Protein 2R5F (pdb70)

Foldseek 3Di:
DPPPVVLQVVLCCLVAQGEAAWAFPPNQDPVSFLLRLLLVVVVCCVVVFAQAAEEEEQLLDVSVVNLVNDAPDARYAEYAHAAADADNRQSSQVSSVSVCRRRVYYYLGQDPVDDVNCSLVSRVVCLQVHQEYEWEKAADCLVVVAFGIDTRPFTFHLQQHTSHGHYQVSQQPHNAYEYRYEHPSCLSRVNNCSNNNNHNYYYGYDVSSVSND

Organism: Pseudomonas syringae pv. tomato (strain ATCC BAA-871 / DC3000) (NCBI:txid223283)

B-factor: mean 42.94, std 6.93, range [26.57, 70.45]

Radius of gyration: 16.54 Å; Cα contacts (8 Å, |Δi|>4): 497; chains: 1; bounding box: 36×34×50 Å

Nearest PDB structures (foldseek):
  2r5f-assembly1_A  TM=1.003E+00  e=3.504E-46  Pseudomonas syringae pv. tomato str. DC3000
  4oqp-assembly1_A  TM=8.684E-01  e=2.308E-18  Bacillus subtilis subsp. subtilis str. 168
  3nze-assembly3_B  TM=8.810E-01  e=1.422E-16  Paenarthrobacter aurescens TC1
  4l4y-assembly1_A  TM=8.085E-01  e=1.524E-15  Escherichia coli K-12
  4go1-assembly1_A-2  TM=8.274E-01  e=1.443E-14  Escherichia coli K-12

CATH classification: 3.40.50.1360

Structure (mmCIF, N/CA/C/O backbone):
data_2R5F
#
_entry.id   2R5F
#
_cell.length_a   42.112
_cell.length_b   42.112
_cell.length_c   144.782
_cell.angle_alpha   90.000
_cell.angle_beta   90.000
_cell.angle_gamma   90.000
#
_symmetry.space_group_name_H-M   'P 43'
#
loop_
_entity.id
_entity.type
_entity.pdbx_description
1 polymer 'Transcriptional regulator, putative'
2 non-polymer 'SULFATE ION'
3 water water
#
loop_
_atom_site.group_PDB
_atom_site.id
_atom_site.type_symbol
_atom_site.label_atom_id
_atom_site.label_alt_id
_atom_site.label_comp_id
_atom_site.label_asym_id
_atom_site.label_entity_id
_atom_site.label_seq_id
_atom_site.pdbx_PDB_ins_code
_atom_site.Cartn_x
_atom_site.Cartn_y
_atom_site.Cartn_z
_atom_site.occupancy
_atom_site.B_iso_or_equiv
_atom_site.auth_seq_id
_atom_site.auth_comp_id
_atom_site.auth_asym_id
_atom_site.auth_atom_id
_atom_site.pdbx_PDB_model_num
ATOM 1 N N . GLN A 1 6 ? 4.533 28.209 62.034 1.00 44.66 59 GLN A N 1
ATOM 2 C CA . GLN A 1 6 ? 4.352 26.726 62.164 1.00 44.56 59 GLN A CA 1
ATOM 3 C C . GLN A 1 6 ? 3.474 26.183 61.037 1.00 43.80 59 GLN A C 1
ATOM 4 O O . GLN A 1 6 ? 2.677 26.932 60.449 1.00 43.41 59 GLN A O 1
ATOM 10 N N . GLY A 1 7 ? 3.622 24.887 60.751 1.00 42.55 60 GLY A N 1
ATOM 11 C CA . GLY A 1 7 ? 2.746 24.184 59.801 1.00 41.12 60 GLY A CA 1
ATOM 12 C C . GLY A 1 7 ? 2.978 24.464 58.331 1.00 39.90 60 GLY A C 1
ATOM 13 O O . GLY A 1 7 ? 2.122 24.163 57.498 1.00 39.62 60 GLY A O 1
ATOM 14 N N . LEU A 1 8 ? 4.152 24.997 57.994 1.00 39.07 61 LEU A N 1
ATOM 15 C CA . LEU A 1 8 ? 4.458 25.329 56.603 1.00 37.91 61 LEU A CA 1
ATOM 16 C C . LEU A 1 8 ? 4.916 24.118 55.748 1.00 36.54 61 LEU A C 1
ATOM 17 O O . LEU A 1 8 ? 5.135 24.276 54.542 1.00 36.75 61 LEU A O 1
ATOM 22 N N . HIS A 1 9 ? 5.061 22.927 56.352 1.00 34.41 62 HIS A N 1
ATOM 23 C CA . HIS A 1 9 ? 5.539 21.744 55.605 1.00 32.68 62 HIS A CA 1
ATOM 24 C C . HIS A 1 9 ? 4.737 20.466 55.826 1.00 31.68 62 HIS A C 1
ATOM 25 O O . HIS A 1 9 ? 5.286 19.425 56.174 1.00 30.30 62 HIS A O 1
ATOM 32 N N . LEU A 1 10 ? 3.433 20.549 55.553 1.00 31.98 63 LEU A N 1
ATOM 33 C CA . LEU A 1 10 ? 2.485 19.493 55.915 1.00 31.41 63 LEU A CA 1
ATOM 34 C C . LEU A 1 10 ? 2.632 18.261 55.050 1.00 31.93 63 LEU A C 1
ATOM 35 O O . LEU A 1 10 ? 2.426 17.138 55.518 1.00 30.30 63 LEU A O 1
ATOM 40 N N . GLU A 1 11 ? 2.982 18.478 53.781 1.00 32.35 64 GLU A N 1
ATOM 41 C CA . GLU A 1 11 ? 3.259 17.387 52.868 1.00 33.56 64 GLU A CA 1
ATOM 42 C C . GLU A 1 11 ? 4.560 16.626 53.228 1.00 32.80 64 GLU A C 1
ATOM 43 O O . GLU A 1 11 ? 4.619 15.397 53.170 1.00 32.55 64 GLU A O 1
ATOM 49 N N . LEU A 1 12 ? 5.595 17.351 53.599 1.00 32.73 65 LEU A N 1
ATOM 50 C CA . LEU A 1 12 ? 6.839 16.718 54.045 1.00 33.29 65 LEU A CA 1
ATOM 51 C C . LEU A 1 12 ? 6.591 15.869 55.316 1.00 33.45 65 LEU A C 1
ATOM 52 O O . LEU A 1 12 ? 7.023 14.718 55.401 1.00 34.39 65 LEU A O 1
ATOM 57 N N . GLU A 1 13 ? 5.877 16.439 56.285 1.00 33.02 66 GLU A N 1
ATOM 58 C CA . GLU A 1 13 ? 5.439 15.706 57.471 1.00 32.45 66 GLU A CA 1
ATOM 59 C C . GLU A 1 13 ? 4.760 14.380 57.115 1.00 32.38 66 GLU A C 1
ATOM 60 O O . GLU A 1 13 ? 5.157 13.307 57.617 1.00 31.49 66 GLU A O 1
ATOM 66 N N . THR A 1 14 ? 3.742 14.467 56.242 1.00 31.77 67 THR A N 1
ATOM 67 C CA . THR A 1 14 ? 3.015 13.302 55.746 1.00 32.34 67 THR A CA 1
ATOM 68 C C . THR A 1 14 ? 3.894 12.194 55.116 1.00 32.81 67 THR A C 1
ATOM 69 O O . THR A 1 14 ? 3.718 11.015 55.435 1.00 33.44 67 THR A O 1
ATOM 73 N N . ARG A 1 15 ? 4.814 12.562 54.223 1.00 32.87 68 ARG A N 1
ATOM 74 C CA . ARG A 1 15 ? 5.724 11.579 53.583 1.00 34.26 68 ARG A CA 1
ATOM 75 C C . ARG A 1 15 ? 6.623 10.857 54.596 1.00 32.67 68 ARG A C 1
ATOM 76 O O . ARG A 1 15 ? 6.805 9.647 54.514 1.00 31.83 68 ARG A O 1
ATOM 84 N N . LEU A 1 16 ? 7.162 11.613 55.554 1.00 32.36 69 LEU A N 1
ATOM 85 C CA . LEU A 1 16 ? 8.009 11.071 56.613 1.00 32.49 69 LEU A CA 1
ATOM 86 C C . LEU A 1 16 ? 7.227 10.092 57.503 1.00 32.46 69 LEU A C 1
ATOM 87 O O . LEU A 1 16 ? 7.720 9.000 57.808 1.00 33.26 69 LEU A O 1
ATOM 92 N N . GLN A 1 17 ? 6.001 10.474 57.883 1.00 32.32 70 GLN A N 1
ATOM 93 C CA . GLN A 1 17 ? 5.085 9.590 58.623 1.00 31.04 70 GLN A CA 1
ATOM 94 C C . GLN A 1 17 ? 4.822 8.285 57.884 1.00 32.37 70 GLN A C 1
ATOM 95 O O . GLN A 1 17 ? 4.848 7.228 58.493 1.00 31.81 70 GLN A O 1
ATOM 101 N N . LYS A 1 18 ? 4.577 8.353 56.579 1.00 34.17 71 LYS A N 1
ATOM 102 C CA . LYS A 1 18 ? 4.399 7.139 55.784 1.00 36.11 71 LYS A CA 1
ATOM 103 C C . LYS A 1 18 ? 5.701 6.344 55.610 1.00 36.92 71 LYS A C 1
ATOM 104 O O . LYS A 1 18 ? 5.698 5.126 55.764 1.00 36.89 71 LYS A O 1
ATOM 118 N N . TYR A 1 20 ? 8.490 6.200 57.441 1.00 36.21 73 TYR A N 1
ATOM 119 C CA . TYR A 1 20 ? 9.059 5.646 58.665 1.00 35.71 73 TYR A CA 1
ATOM 120 C C . TYR A 1 20 ? 8.032 4.979 59.584 1.00 35.26 73 TYR A C 1
ATOM 121 O O . TYR A 1 20 ? 8.393 4.468 60.654 1.00 34.78 73 TYR A O 1
ATOM 130 N N . GLY A 1 21 ? 6.766 4.973 59.163 1.00 34.95 74 GLY A N 1
ATOM 131 C CA . GLY A 1 21 ? 5.677 4.407 59.988 1.00 35.13 74 GLY A CA 1
ATOM 132 C C . GLY A 1 21 ? 5.633 5.041 61.364 1.00 35.47 74 GLY A C 1
ATOM 133 O O . GLY A 1 21 ? 5.435 4.376 62.361 1.00 36.06 74 GLY A O 1
ATOM 134 N N . ILE A 1 22 ? 5.878 6.346 61.423 1.00 35.69 75 ILE A N 1
ATOM 135 C CA . ILE A 1 22 ? 5.776 7.076 62.662 1.00 35.29 75 ILE A CA 1
ATOM 136 C C . ILE A 1 22 ? 4.454 7.835 62.653 1.00 35.88 75 ILE A C 1
ATOM 137 O O . ILE A 1 22 ? 4.065 8.420 61.623 1.00 36.09 75 ILE A O 1
ATOM 142 N N . ARG A 1 23 ? 3.812 7.876 63.818 1.00 35.76 76 ARG A N 1
ATOM 143 C CA . ARG A 1 23 ? 2.515 8.527 63.976 1.00 36.74 76 ARG A CA 1
ATOM 144 C C . ARG A 1 23 ? 2.495 9.999 63.580 1.00 36.21 76 ARG A C 1
ATOM 145 O O . ARG A 1 23 ? 1.625 10.408 62.806 1.00 36.59 76 ARG A O 1
ATOM 153 N N . GLN A 1 24 ? 3.428 10.788 64.119 1.00 35.01 77 GLN A N 1
ATOM 154 C CA . GLN A 1 24 ? 3.409 12.228 63.906 1.00 34.52 77 GLN A CA 1
ATOM 155 C C . GLN A 1 24 ? 4.787 12.784 63.676 1.00 33.50 77 GLN A C 1
ATOM 156 O O . GLN A 1 24 ? 5.721 12.440 64.370 1.00 33.70 77 GLN A O 1
ATOM 162 N N . VAL A 1 25 ? 4.907 13.660 62.688 1.00 33.10 78 VAL A N 1
ATOM 163 C CA . VAL A 1 25 ? 6.125 14.435 62.503 1.00 32.49 78 VAL A CA 1
ATOM 164 C C . VAL A 1 25 ? 5.655 15.891 62.444 1.00 32.69 78 VAL A C 1
ATOM 165 O O . VAL A 1 25 ? 4.653 16.205 61.813 1.00 32.17 78 VAL A O 1
ATOM 169 N N . ILE A 1 26 ? 6.355 16.760 63.162 1.00 33.07 79 ILE A N 1
ATOM 170 C CA . ILE A 1 26 ? 6.098 18.196 63.166 1.00 32.39 79 ILE A CA 1
ATOM 171 C C . ILE A 1 26 ? 7.354 18.810 62.608 1.00 32.30 79 ILE A C 1
ATOM 172 O O . ILE A 1 26 ? 8.424 18.545 63.127 1.00 32.15 79 ILE A O 1
ATOM 177 N N . VAL A 1 27 ? 7.227 19.612 61.548 1.00 32.26 80 VAL A N 1
ATOM 178 C CA . VAL A 1 27 ? 8.396 20.248 60.928 1.00 32.27 80 VAL A CA 1
ATOM 179 C C . VAL A 1 27 ? 8.389 21.750 61.186 1.00 32.87 80 VAL A C 1
ATOM 180 O O . VAL A 1 27 ? 7.383 22.439 60.921 1.00 33.77 80 VAL A O 1
ATOM 184 N N . VAL A 1 28 ? 9.518 22.239 61.708 1.00 32.81 81 VAL A N 1
ATOM 185 C CA . VAL A 1 28 ? 9.712 23.636 62.062 1.00 32.35 81 VAL A CA 1
ATOM 186 C C . VAL A 1 28 ? 10.752 24.267 61.144 1.00 33.61 81 VAL A C 1
ATOM 187 O O . VAL A 1 28 ? 11.627 23.571 60.626 1.00 33.32 81 VAL A O 1
ATOM 191 N N . GLU A 1 29 ? 10.627 25.573 60.905 1.00 33.66 82 GLU A N 1
ATOM 192 C CA . GLU A 1 29 ? 11.663 26.333 60.228 1.00 34.97 82 GLU A CA 1
ATOM 193 C C . GLU A 1 29 ? 12.514 27.091 61.249 1.00 35.66 82 GLU A C 1
ATOM 194 O O . GLU A 1 29 ? 11.994 27.868 62.050 1.00 35.87 82 GLU A O 1
ATOM 200 N N . ALA A 1 30 ? 13.819 26.856 61.224 1.00 36.63 83 ALA A N 1
ATOM 201 C CA . ALA A 1 30 ? 14.759 27.642 62.014 1.00 37.82 83 ALA A CA 1
ATOM 202 C C . ALA A 1 30 ? 14.865 29.046 61.432 1.00 38.71 83 ALA A C 1
ATOM 203 O O . ALA A 1 30 ? 14.823 29.217 60.215 1.00 39.19 83 ALA A O 1
ATOM 205 N N . THR A 1 31 ? 15.011 30.054 62.292 1.00 39.90 84 THR A N 1
ATOM 206 C CA . THR A 1 31 ? 15.342 31.392 61.812 1.00 40.72 84 THR A CA 1
ATOM 207 C C . THR A 1 31 ? 16.604 31.318 60.941 1.00 41.38 84 THR A C 1
ATOM 208 O O . THR A 1 31 ? 16.640 31.886 59.837 1.00 41.70 84 THR A O 1
ATOM 212 N N . GLU A 1 32 ? 17.628 30.621 61.433 1.00 41.68 85 GLU A N 1
ATOM 213 C CA . GLU A 1 32 ? 18.854 30.418 60.657 1.00 42.41 85 GLU A CA 1
ATOM 214 C C . GLU A 1 32 ? 18.966 28.928 60.324 1.00 42.10 85 GLU A C 1
ATOM 215 O O . GLU A 1 32 ? 19.525 28.150 61.103 1.00 41.63 85 GLU A O 1
ATOM 221 N N . PRO A 1 33 ? 18.429 28.533 59.152 1.00 42.17 86 PRO A N 1
ATOM 222 C CA . PRO A 1 33 ? 18.158 27.150 58.757 1.00 42.33 86 PRO A CA 1
ATOM 223 C C . PRO A 1 33 ? 19.349 26.201 58.773 1.00 42.80 86 PRO A C 1
ATOM 224 O O . PRO A 1 33 ? 19.163 24.977 58.829 1.00 42.75 86 PRO A O 1
ATOM 228 N N . ASP A 1 34 ? 20.556 26.745 58.721 1.00 43.31 87 ASP A N 1
ATOM 229 C CA . ASP A 1 34 ? 21.736 25.895 58.712 1.00 44.26 87 ASP A CA 1
ATOM 230 C C . ASP A 1 34 ? 22.553 25.997 60.020 1.00 44.21 87 ASP A C 1
ATOM 231 O O . ASP A 1 34 ? 23.702 25.553 60.078 1.00 44.42 87 ASP A O 1
ATOM 236 N N . ASP A 1 35 ? 21.933 26.548 61.066 1.00 43.42 88 ASP A N 1
ATOM 237 C CA . ASP A 1 35 ? 22.609 26.770 62.336 1.00 43.11 88 ASP A CA 1
ATOM 238 C C . ASP A 1 35 ? 22.045 25.879 63.4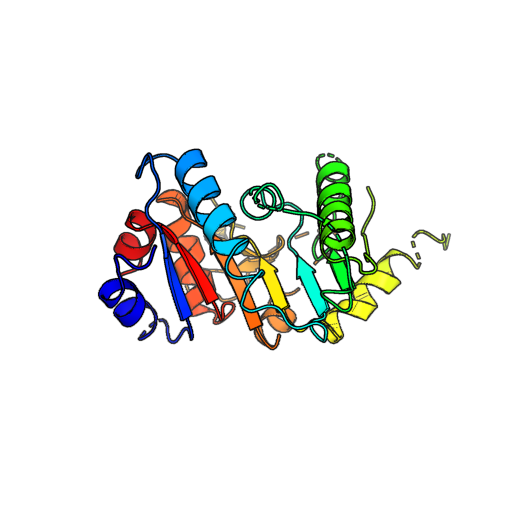30 1.00 42.68 88 ASP A C 1
ATOM 239 O O . ASP A 1 35 ? 20.830 25.839 63.645 1.00 42.25 88 ASP A O 1
ATOM 244 N N . GLU A 1 36 ? 22.942 25.173 64.123 1.00 42.62 89 GLU A N 1
ATOM 245 C CA . GLU A 1 36 ? 22.571 24.178 65.149 1.00 42.69 89 GLU A CA 1
ATOM 246 C 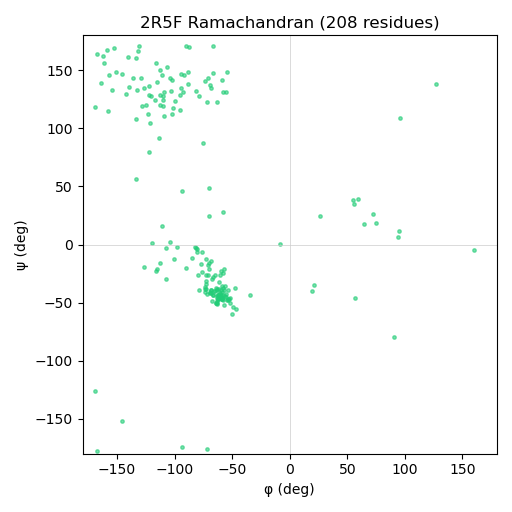C . GLU A 1 36 ? 21.734 24.803 66.262 1.00 41.64 89 GLU A C 1
ATOM 247 O O . GLU A 1 36 ? 20.746 24.216 66.693 1.00 41.86 89 GLU A O 1
ATOM 253 N N . GLU A 1 37 ? 22.132 25.992 66.716 1.00 40.53 90 GLU A N 1
ATOM 254 C CA . GLU A 1 37 ? 21.475 26.670 67.849 1.00 39.58 90 GLU A CA 1
ATOM 255 C C . GLU A 1 37 ? 20.113 27.238 67.456 1.00 37.88 90 GLU A C 1
ATOM 256 O O . GLU A 1 37 ? 19.155 27.161 68.221 1.00 36.05 90 GLU A O 1
ATOM 262 N N . SER A 1 38 ? 20.042 27.822 66.260 1.00 36.74 91 SER A N 1
ATOM 263 C CA . SER A 1 38 ? 18.771 28.278 65.723 1.00 36.09 91 SER A CA 1
ATOM 264 C C . SER A 1 38 ? 17.793 27.110 65.567 1.00 35.86 91 SER A C 1
ATOM 265 O O . SER A 1 38 ? 16.610 27.247 65.862 1.00 35.29 91 SER A O 1
ATOM 268 N N . ILE A 1 39 ? 18.306 25.975 65.089 1.00 35.96 92 ILE A N 1
ATOM 269 C CA . ILE A 1 39 ? 17.535 24.740 64.977 1.00 36.09 92 ILE A CA 1
ATOM 270 C C . ILE A 1 39 ? 17.055 24.223 66.336 1.00 36.32 92 ILE A C 1
ATOM 271 O O . ILE A 1 39 ? 15.907 23.816 66.462 1.00 36.33 92 ILE A O 1
ATOM 276 N N . LYS A 1 40 ? 17.919 24.244 67.352 1.00 37.30 93 LYS A N 1
ATOM 277 C CA . LYS A 1 40 ? 17.529 23.739 68.676 1.00 37.75 93 LYS A CA 1
ATOM 278 C C . LYS A 1 40 ? 16.409 24.580 69.266 1.00 37.30 93 LYS A C 1
ATOM 279 O O . LYS A 1 40 ? 15.502 24.030 69.888 1.00 36.25 93 LYS A O 1
ATOM 285 N N . GLN A 1 41 ? 16.468 25.896 69.029 1.00 36.50 94 GLN A N 1
ATOM 286 C CA . GLN A 1 41 ? 15.503 26.847 69.599 1.00 36.77 94 GLN A CA 1
ATOM 287 C C . GLN A 1 41 ? 14.125 26.752 68.947 1.00 36.09 94 GLN A C 1
ATOM 288 O O . GLN A 1 41 ? 13.112 26.909 69.628 1.00 35.29 94 GLN A O 1
ATOM 294 N N . ALA A 1 42 ? 14.105 26.546 67.625 1.00 35.07 95 ALA A N 1
ATOM 295 C CA . ALA A 1 42 ? 12.866 26.278 66.885 1.00 34.66 95 ALA A CA 1
ATOM 296 C C . ALA A 1 42 ? 12.214 24.973 67.351 1.00 34.25 95 ALA A C 1
ATOM 297 O O . ALA A 1 42 ? 11.005 24.916 67.545 1.00 34.56 95 ALA A O 1
ATOM 299 N N . ILE A 1 43 ? 13.013 23.917 67.493 1.00 34.68 96 ILE A N 1
ATOM 300 C CA . ILE A 1 43 ? 12.496 22.616 67.983 1.00 34.36 96 ILE A CA 1
ATOM 301 C C . ILE A 1 43 ? 11.997 22.735 69.418 1.00 35.44 96 ILE A C 1
ATOM 302 O O . ILE A 1 43 ? 10.869 22.308 69.734 1.00 35.78 96 ILE A O 1
ATOM 307 N N . GLY A 1 44 ? 12.826 23.306 70.290 1.00 35.74 97 GLY A N 1
ATOM 308 C CA . GLY A 1 44 ? 12.410 23.532 71.688 1.00 37.33 97 GLY A CA 1
ATOM 309 C C . GLY A 1 44 ? 11.116 24.323 71.784 1.00 37.70 97 GLY A C 1
ATOM 310 O O . GLY A 1 44 ? 10.197 23.948 72.501 1.00 39.58 97 GLY A O 1
ATOM 311 N N . SER A 1 45 ? 11.023 25.414 71.051 1.00 37.85 98 SER A N 1
ATOM 312 C CA . SER A 1 45 ? 9.795 26.226 71.040 1.00 37.12 98 SER A CA 1
ATOM 313 C C . SER A 1 45 ? 8.545 25.467 70.594 1.00 36.64 98 SER A C 1
ATOM 314 O O . SER A 1 45 ? 7.494 25.577 71.220 1.00 35.55 98 SER A O 1
ATOM 317 N N . ALA A 1 46 ? 8.662 24.699 69.507 1.00 36.45 99 ALA A N 1
ATOM 318 C CA . ALA A 1 46 ? 7.556 23.877 69.026 1.00 36.27 99 ALA A CA 1
ATOM 319 C C . ALA A 1 46 ? 7.197 22.815 70.080 1.00 36.73 99 ALA A C 1
ATOM 320 O O . ALA A 1 46 ? 6.016 22.533 70.308 1.00 35.77 99 ALA A O 1
ATOM 322 N N . ALA A 1 47 ? 8.222 22.256 70.728 1.00 37.13 100 ALA A N 1
ATOM 323 C CA . ALA A 1 47 ? 8.067 21.263 71.815 1.00 38.45 100 ALA A CA 1
ATOM 324 C C . ALA A 1 47 ? 7.291 21.814 73.009 1.00 39.36 100 ALA A C 1
ATOM 325 O O . ALA A 1 47 ? 6.380 21.150 73.537 1.00 38.78 100 ALA A O 1
ATOM 327 N N . ALA A 1 48 ? 7.642 23.039 73.421 1.00 40.34 101 ALA A N 1
ATOM 328 C CA . ALA A 1 48 ? 6.932 23.713 74.495 1.00 41.00 101 ALA A CA 1
ATOM 329 C C . ALA A 1 48 ? 5.444 23.802 74.191 1.00 41.96 101 ALA A C 1
ATOM 330 O O . ALA A 1 48 ? 4.606 23.494 75.053 1.00 41.91 101 ALA A O 1
ATOM 332 N N A HIS A 1 49 ? 5.127 24.230 72.967 0.50 42.46 102 HIS A N 1
ATOM 333 N N B HIS A 1 49 ? 5.109 24.214 72.971 0.50 42.23 102 HIS A N 1
ATOM 334 C CA A HIS A 1 49 ? 3.745 24.423 72.513 0.50 43.32 102 HIS A CA 1
ATOM 335 C CA B HIS A 1 49 ? 3.710 24.401 72.594 0.50 42.86 102 HIS A CA 1
ATOM 336 C C A HIS A 1 49 ? 2.999 23.090 72.468 0.50 43.47 102 HIS A C 1
ATOM 337 C C B HIS A 1 49 ? 2.976 23.070 72.474 0.50 43.22 102 HIS A C 1
ATOM 338 O O A HIS A 1 49 ? 1.861 23.004 72.914 0.50 43.68 102 HIS A O 1
ATOM 339 O O B HIS A 1 49 ? 1.821 22.968 72.870 0.50 43.47 102 HIS A O 1
ATOM 352 N N . TYR A 1 50 ? 3.648 22.066 71.910 1.00 43.92 103 TYR A N 1
ATOM 353 C CA . TYR A 1 50 ? 3.132 20.685 71.869 1.00 44.76 103 TYR A CA 1
ATOM 354 C C . TYR A 1 50 ? 2.673 20.196 73.250 1.00 46.14 103 TYR A C 1
ATOM 355 O O . TYR A 1 50 ? 1.586 19.620 73.406 1.00 45.94 103 TYR A O 1
ATOM 364 N N . LEU A 1 51 ? 3.522 20.433 74.241 1.00 47.53 104 LEU A N 1
ATOM 365 C CA . LEU A 1 51 ? 3.303 19.997 75.602 1.00 49.05 104 LEU A CA 1
ATOM 366 C C . LEU A 1 51 ? 2.203 20.843 76.233 1.00 50.44 104 LEU A C 1
ATOM 367 O O . LEU A 1 51 ? 1.467 20.357 77.082 1.00 51.54 104 LEU A O 1
ATOM 372 N N . GLU A 1 52 ? 2.091 22.105 75.813 1.00 51.61 105 GLU A N 1
ATOM 373 C CA . GLU A 1 52 ? 0.972 22.977 76.203 1.00 52.51 105 GLU A CA 1
ATOM 374 C C . GLU A 1 52 ? -0.381 22.544 75.654 1.00 51.92 105 GLU A C 1
ATOM 375 O O . GLU A 1 52 ? -1.400 22.851 76.237 1.00 52.30 105 GLU A O 1
ATOM 381 N N . THR A 1 53 ? -0.408 21.870 74.514 1.00 51.56 106 THR A N 1
ATOM 382 C CA . THR A 1 53 ? -1.681 21.514 73.918 1.00 50.95 106 THR A CA 1
ATOM 383 C C . THR A 1 53 ? -1.970 20.010 73.900 1.00 50.47 106 THR A C 1
ATOM 384 O O . THR A 1 53 ? -3.109 19.595 73.707 1.00 49.87 106 THR A O 1
ATOM 388 N N . SER A 1 54 ? -0.933 19.201 74.113 1.00 50.13 107 SER A N 1
ATOM 389 C CA . SER A 1 54 ? -1.032 17.745 73.974 1.00 49.19 107 SER A CA 1
ATOM 390 C C . SER A 1 54 ? -0.715 17.013 75.254 1.00 48.35 107 SER A C 1
ATOM 391 O O . SER A 1 54 ? -0.735 15.795 75.273 1.00 48.43 107 SER A O 1
ATOM 394 N N . LEU A 1 55 ? -0.420 17.744 76.323 1.00 47.72 108 LEU A N 1
ATOM 395 C CA . LEU A 1 55 ? -0.188 17.108 77.622 1.00 47.17 108 LEU A CA 1
ATOM 396 C C . LEU A 1 55 ? -1.459 16.934 78.433 1.00 47.45 108 LEU A C 1
ATOM 397 O O . LEU A 1 55 ? -2.326 17.826 78.492 1.00 47.65 108 LEU A O 1
ATOM 402 N N . SER A 1 56 ? -1.553 15.764 79.058 1.00 47.42 109 SER A N 1
ATOM 403 C CA . SER A 1 56 ? -2.658 15.402 79.937 1.00 46.69 109 SER A CA 1
ATOM 404 C C . SER A 1 56 ? -2.172 15.429 81.399 1.00 46.84 109 SER A C 1
ATOM 405 O O . SER A 1 56 ? -0.990 15.196 81.664 1.00 46.69 109 SER A O 1
ATOM 408 N N . ALA A 1 57 ? -3.087 15.688 82.333 1.00 46.59 110 ALA A N 1
ATOM 409 C CA . ALA A 1 57 ? -2.754 15.736 83.758 1.00 46.40 110 ALA A CA 1
ATOM 410 C C . ALA A 1 57 ? -2.448 14.342 84.302 1.00 46.40 110 ALA A C 1
ATOM 411 O O . ALA A 1 57 ? -1.822 14.204 85.359 1.00 46.43 110 ALA A O 1
ATOM 413 N N . GLN A 1 58 ? -2.878 13.323 83.558 1.00 45.78 111 GLN A N 1
ATOM 414 C CA . GLN A 1 58 ? -2.651 11.920 83.894 1.00 45.20 111 GLN A CA 1
ATOM 415 C C . GLN A 1 58 ? -1.292 11.392 83.413 1.00 44.64 111 GLN A C 1
ATOM 416 O O . GLN A 1 58 ? -0.863 10.312 83.832 1.00 44.67 111 GLN A O 1
ATOM 422 N N . ASP A 1 59 ? -0.613 12.160 82.566 1.00 43.47 112 ASP A N 1
ATOM 423 C CA . ASP A 1 59 ? 0.678 11.741 81.981 1.00 42.63 112 ASP A CA 1
ATOM 424 C C . ASP A 1 59 ? 1.795 11.697 83.029 1.00 42.24 112 ASP A C 1
ATOM 425 O O . ASP A 1 59 ? 1.901 12.584 83.876 1.00 42.49 112 ASP A O 1
ATOM 430 N N . HIS A 1 60 ? 2.604 10.643 82.967 1.00 41.56 113 HIS A N 1
ATOM 431 C CA . HIS A 1 60 ? 3.792 10.491 83.784 1.00 41.03 113 HIS A CA 1
ATOM 432 C C . HIS A 1 60 ? 4.951 10.665 82.822 1.00 40.81 113 HIS A C 1
ATOM 433 O O . HIS A 1 60 ? 5.180 9.796 81.978 1.00 40.69 113 HIS A O 1
ATOM 440 N N . ILE A 1 61 ? 5.670 11.775 82.957 1.00 39.38 114 ILE A N 1
ATOM 441 C CA . ILE A 1 61 ? 6.663 12.196 81.998 1.00 39.28 114 ILE A CA 1
ATOM 442 C C . ILE A 1 61 ? 8.069 11.727 82.365 1.00 39.29 114 ILE A C 1
ATOM 443 O O . ILE A 1 61 ? 8.457 11.816 83.517 1.00 39.07 114 ILE A O 1
ATOM 448 N N . GLY A 1 62 ? 8.817 11.202 81.392 1.00 39.23 115 GLY A N 1
ATOM 449 C CA . GLY A 1 62 ? 10.243 10.915 81.602 1.00 38.78 115 GLY A CA 1
ATOM 450 C C . GLY A 1 62 ? 10.969 11.834 80.653 1.00 39.13 115 GLY A C 1
ATOM 451 O O . GLY A 1 62 ? 10.492 12.047 79.555 1.00 39.09 115 GLY A O 1
ATOM 452 N N . ILE A 1 63 ? 12.091 12.422 81.068 1.00 39.78 116 ILE A N 1
ATOM 453 C CA . ILE A 1 63 ? 12.877 13.238 80.139 1.00 40.58 116 ILE A CA 1
ATOM 454 C C . ILE A 1 63 ? 14.360 12.839 80.142 1.00 41.86 116 ILE A C 1
ATOM 455 O O . ILE A 1 63 ? 14.941 12.502 81.185 1.00 40.09 116 ILE A O 1
ATOM 460 N N . SER A 1 64 ? 14.952 12.904 78.957 1.00 42.68 117 SER A N 1
ATOM 461 C CA . SER A 1 64 ? 16.401 12.762 78.775 1.00 44.27 117 SER A CA 1
ATOM 462 C C . SER A 1 64 ? 17.102 14.049 79.233 1.00 44.37 117 SER A C 1
ATOM 463 O O . SER A 1 64 ? 17.340 14.964 78.429 1.00 44.46 117 SER A O 1
ATOM 466 N N . SER A 1 65 ? 17.435 14.149 80.515 1.00 43.80 118 SER A N 1
ATOM 467 C CA . SER A 1 65 ? 17.772 15.470 81.042 1.00 44.81 118 SER A CA 1
ATOM 468 C C . SER A 1 65 ? 19.110 16.060 80.548 1.00 44.60 118 SER A C 1
ATOM 469 O O . SER A 1 65 ? 19.323 17.258 80.666 1.00 44.94 118 SER A O 1
ATOM 472 N N . TRP A 1 66 ? 19.980 15.235 79.969 1.00 44.50 119 TRP A N 1
ATOM 473 C CA . TRP A 1 66 ? 21.247 15.743 79.400 1.00 44.27 119 TRP A CA 1
ATOM 474 C C . TRP A 1 66 ? 21.112 16.472 78.045 1.00 43.43 119 TRP A C 1
ATOM 475 O O . TRP A 1 66 ? 22.082 17.038 77.534 1.00 43.22 119 TRP A O 1
ATOM 486 N N . SER A 1 67 ? 19.915 16.454 77.474 1.00 42.73 120 SER A N 1
ATOM 487 C CA . SER A 1 67 ? 19.672 17.035 76.161 1.00 42.57 120 SER A CA 1
ATOM 488 C C . SER A 1 67 ? 19.523 18.568 76.154 1.00 41.69 120 SER A C 1
ATOM 489 O O . SER A 1 67 ? 18.738 19.125 76.910 1.00 40.80 120 SER 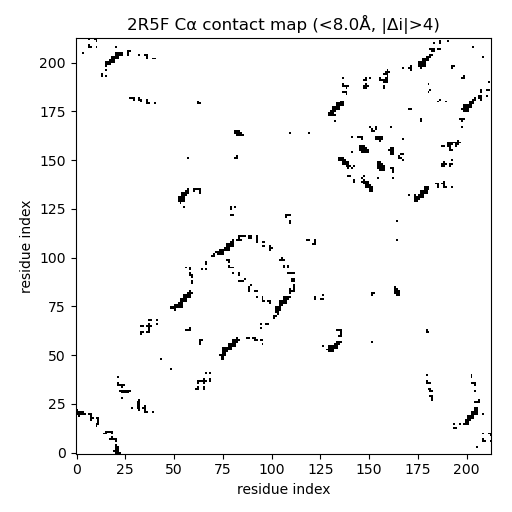A O 1
ATOM 492 N N . SER A 1 68 ? 20.288 19.248 75.294 1.00 41.39 121 SER A N 1
ATOM 493 C CA . SER A 1 68 ? 20.184 20.719 75.170 1.00 41.19 121 SER A CA 1
ATOM 494 C C . SER A 1 68 ? 18.973 21.172 74.396 1.00 40.11 121 SER A C 1
ATOM 495 O O . SER A 1 68 ? 18.517 22.294 74.557 1.00 40.26 121 SER A O 1
ATOM 498 N N . THR A 1 69 ? 18.455 20.296 73.548 1.00 40.35 122 THR A N 1
ATOM 499 C CA . THR A 1 69 ? 17.192 20.544 72.853 1.00 40.33 122 THR A CA 1
ATOM 500 C C . THR A 1 69 ? 16.015 20.529 73.851 1.00 39.34 122 THR A C 1
ATOM 501 O O . THR A 1 69 ? 15.092 21.323 73.741 1.00 39.49 122 THR A O 1
ATOM 505 N N . ILE A 1 70 ? 16.060 19.618 74.810 1.00 39.39 123 ILE A N 1
ATOM 506 C CA . ILE A 1 70 ? 15.078 19.588 75.902 1.00 40.14 123 ILE A CA 1
ATOM 507 C C . ILE A 1 70 ? 15.278 20.805 76.812 1.00 40.28 123 ILE A C 1
ATOM 508 O O . ILE A 1 70 ? 14.300 21.423 77.244 1.00 39.08 123 ILE A O 1
ATOM 513 N N . ARG A 1 71 ? 16.545 21.174 77.065 1.00 40.39 124 ARG A N 1
ATOM 514 C CA . ARG A 1 71 ? 16.829 22.448 77.745 1.00 41.03 124 ARG A CA 1
ATOM 515 C C . ARG A 1 71 ? 16.192 23.627 77.007 1.00 40.38 124 ARG A C 1
ATOM 516 O O . ARG A 1 71 ? 15.586 24.487 77.643 1.00 40.41 124 ARG A O 1
ATOM 524 N N . ALA A 1 72 ? 16.317 23.673 75.674 1.00 39.30 125 ALA A N 1
ATOM 525 C CA . ALA A 1 72 ? 15.626 24.695 74.885 1.00 38.64 125 ALA A CA 1
ATOM 526 C C . ALA A 1 72 ? 14.088 24.646 75.084 1.00 38.92 125 ALA A C 1
ATOM 527 O O . ALA A 1 72 ? 13.443 25.680 75.226 1.00 37.95 125 ALA A O 1
ATOM 537 N N . VAL A 1 74 ? 12.392 23.583 77.744 1.00 41.89 127 VAL A N 1
ATOM 538 C CA . VAL A 1 74 ? 12.002 24.061 79.076 1.00 41.93 127 VAL A CA 1
ATOM 539 C C . VAL A 1 74 ? 12.091 25.585 79.153 1.00 42.73 127 VAL A C 1
ATOM 540 O O . VAL A 1 74 ? 11.194 26.226 79.686 1.00 41.75 127 VAL A O 1
ATOM 544 N N . SER A 1 75 ? 13.131 26.162 78.550 1.00 44.22 128 SER A N 1
ATOM 545 C CA . SER A 1 75 ? 13.324 27.611 78.580 1.00 46.18 128 SER A CA 1
ATOM 546 C C . SER A 1 75 ? 12.283 28.393 77.775 1.00 46.71 128 SER A C 1
ATOM 547 O O . SER A 1 75 ? 12.159 29.609 77.943 1.00 47.06 128 SER A O 1
ATOM 550 N N . HIS A 1 76 ? 11.535 27.692 76.927 1.00 48.04 129 HIS A N 1
ATOM 551 C CA . HIS A 1 76 ? 10.427 28.268 76.149 1.00 49.13 129 HIS A CA 1
ATOM 552 C C . HIS A 1 76 ? 9.062 28.129 76.810 1.00 50.15 129 HIS A C 1
ATOM 553 O O . HIS A 1 76 ? 8.068 28.618 76.277 1.00 49.72 129 HIS A O 1
ATOM 568 N N . HIS A 1 78 ? 6.338 28.398 80.325 1.00 55.67 131 HIS A N 1
ATOM 569 C CA . HIS A 1 78 ? 6.008 29.408 81.336 1.00 56.69 131 HIS A CA 1
ATOM 570 C C . HIS A 1 78 ? 5.327 28.824 82.591 1.00 56.75 131 HIS A C 1
ATOM 571 O O . HIS A 1 78 ? 4.722 27.743 82.521 1.00 57.12 131 HIS A O 1
ATOM 578 N N . PRO A 1 79 ? 5.429 29.532 83.742 1.00 56.69 132 PRO A N 1
ATOM 579 C CA . PRO A 1 79 ? 4.781 29.099 84.995 1.00 56.73 132 PRO A CA 1
ATOM 580 C C . PRO A 1 79 ? 3.256 29.256 84.971 1.00 56.98 132 PRO A C 1
ATOM 581 O O . PRO A 1 79 ? 2.583 28.724 84.080 1.00 56.95 132 PRO A O 1
ATOM 585 N N . GLY A 1 82 ? -1.722 28.521 88.765 1.00 55.62 135 GLY A N 1
ATOM 586 C CA . GLY A 1 82 ? -0.921 27.314 88.612 1.00 55.51 135 GLY A CA 1
ATOM 587 C C . GLY A 1 82 ? -1.633 26.111 89.200 1.00 55.35 135 GLY A C 1
ATOM 588 O O . GLY A 1 82 ? -1.931 26.087 90.397 1.00 55.40 135 GLY A O 1
ATOM 589 N N . LYS A 1 83 ? -1.927 25.127 88.348 1.00 54.75 136 LYS A N 1
ATOM 590 C CA . LYS A 1 83 ? -2.598 23.885 88.759 1.00 54.22 136 LYS A CA 1
ATOM 591 C C . LYS A 1 83 ? -1.845 22.706 88.124 1.00 53.33 136 LYS A C 1
ATOM 592 O O . LYS A 1 83 ? -1.101 22.907 87.165 1.00 52.99 136 LYS A O 1
ATOM 598 N N . GLN A 1 84 ? -2.020 21.495 88.661 1.00 52.53 137 GLN A N 1
ATOM 599 C CA . GLN A 1 84 ? -1.208 20.332 88.249 1.00 51.51 137 GLN A CA 1
ATOM 600 C C . GLN A 1 84 ? -1.396 19.934 86.763 1.00 50.65 137 GLN A C 1
ATOM 601 O O . GLN A 1 84 ? -2.512 19.678 86.303 1.00 50.38 137 GLN A O 1
ATOM 607 N N . SER A 1 85 ? -0.297 19.912 86.017 1.00 49.28 138 SER A N 1
ATOM 608 C CA . SER A 1 85 ? -0.348 19.629 84.579 1.00 48.28 138 SER A CA 1
ATOM 609 C C . SER A 1 85 ? 0.195 18.248 84.207 1.00 46.72 138 SER A C 1
ATOM 610 O O . SER A 1 85 ? 0.187 17.875 83.037 1.00 47.50 138 SER A O 1
ATOM 613 N N . ALA A 1 86 ? 0.689 17.506 85.195 1.00 44.95 139 ALA A N 1
ATOM 614 C CA . ALA A 1 86 ? 1.162 16.146 84.992 1.00 43.63 139 ALA A CA 1
ATOM 615 C C . ALA A 1 86 ? 1.240 15.431 86.313 1.00 43.12 139 ALA A C 1
ATOM 616 O O . ALA A 1 86 ? 1.270 16.072 87.353 1.00 43.50 139 ALA A O 1
ATOM 618 N N . GLN A 1 87 ? 1.295 14.099 86.275 1.00 42.68 140 GLN A N 1
ATOM 619 C CA . GLN A 1 87 ? 1.533 13.283 87.483 1.00 41.95 140 GLN A CA 1
ATOM 620 C C . GLN A 1 87 ? 2.968 13.337 88.052 1.00 41.37 140 GLN A C 1
ATOM 621 O O . GLN A 1 87 ? 3.139 13.425 89.258 1.00 41.77 140 GLN A O 1
ATOM 627 N N . GLU A 1 88 ? 3.991 13.287 87.203 1.00 40.34 141 GLU A N 1
ATOM 628 C CA . GLU A 1 88 ? 5.390 13.359 87.666 1.00 39.79 141 GLU A CA 1
ATOM 629 C C . GLU A 1 88 ? 6.339 13.598 86.482 1.00 38.41 141 GLU A C 1
ATOM 630 O O . GLU A 1 88 ? 5.949 13.421 85.330 1.00 38.11 141 GLU A O 1
ATOM 636 N N . VAL A 1 89 ? 7.568 14.014 86.785 1.00 36.37 142 VAL A N 1
ATOM 637 C CA . VAL A 1 89 ? 8.638 14.150 85.819 1.00 35.24 142 VAL A CA 1
ATOM 638 C C . VAL A 1 89 ? 9.785 13.300 86.370 1.00 35.70 142 VAL A C 1
ATOM 639 O O . VAL A 1 89 ? 10.242 13.523 87.490 1.00 33.95 142 VAL A O 1
ATOM 643 N N . VAL A 1 90 ? 10.194 12.297 85.596 1.00 35.18 143 VAL A N 1
ATOM 644 C CA . VAL A 1 90 ? 11.258 11.368 85.996 1.00 35.62 143 VAL A CA 1
ATOM 645 C C . VAL A 1 90 ? 12.494 11.651 85.145 1.00 36.45 143 VAL A C 1
ATOM 646 O O . VAL A 1 90 ? 12.408 11.810 83.914 1.00 36.55 143 VAL A O 1
ATOM 650 N N . GLN A 1 91 ? 13.634 11.770 85.808 1.00 36.72 144 GLN A N 1
ATOM 651 C CA . GLN A 1 91 ? 14.909 11.882 85.126 1.00 37.58 144 GLN A CA 1
ATOM 652 C C . GLN A 1 91 ? 15.254 10.523 84.531 1.00 38.04 144 GLN A C 1
ATOM 653 O O . GLN A 1 91 ? 15.338 9.542 85.271 1.00 37.96 144 GLN A O 1
ATOM 659 N N . LEU A 1 92 ? 15.469 10.456 83.213 1.00 38.97 145 LEU A N 1
ATOM 660 C CA . LEU A 1 92 ? 15.657 9.149 82.547 1.00 39.78 145 LEU A CA 1
ATOM 661 C C . LEU A 1 92 ? 17.097 8.747 82.297 1.00 40.84 145 LEU A C 1
ATOM 662 O O . LEU A 1 92 ? 17.329 7.672 81.748 1.00 41.65 145 LEU A O 1
ATOM 667 N N . LEU A 1 93 ? 18.042 9.615 82.649 1.00 41.83 146 LEU A N 1
ATOM 668 C CA . LEU A 1 93 ? 19.479 9.362 82.480 1.00 43.07 146 LEU A CA 1
ATOM 669 C C . LEU A 1 93 ? 20.238 10.191 83.505 1.00 43.81 146 LEU A C 1
ATOM 670 O O . LEU A 1 93 ? 19.976 11.389 83.659 1.00 43.79 146 LEU A O 1
ATOM 675 N N . GLY A 1 94 ? 21.176 9.554 84.192 1.00 44.68 147 GLY A N 1
ATOM 676 C CA . GLY A 1 94 ? 22.014 10.229 85.170 1.00 46.20 147 GLY A CA 1
ATOM 677 C C . GLY A 1 94 ? 23.410 9.633 85.175 1.00 47.42 147 GLY A C 1
ATOM 678 O O . GLY A 1 94 ? 23.585 8.434 84.949 1.00 47.60 147 GLY A O 1
ATOM 679 N N . GLY A 1 95 ? 24.401 10.480 85.436 1.00 48.27 148 GLY A N 1
ATOM 680 C CA . GLY A 1 95 ? 25.798 10.077 85.476 1.00 49.15 148 GLY A CA 1
ATOM 681 C C . GLY A 1 95 ? 26.514 10.883 86.533 1.00 49.88 148 GLY A C 1
ATOM 682 O O . GLY A 1 95 ? 25.894 11.319 87.503 1.00 50.53 148 GLY A O 1
ATOM 683 N N . VAL A 1 96 ? 27.819 11.089 86.344 1.00 50.38 149 VAL A N 1
ATOM 684 C CA . VAL A 1 96 ? 28.653 11.787 87.328 1.00 50.70 149 VAL A CA 1
ATOM 685 C C . VAL A 1 96 ? 29.321 13.016 86.683 1.00 50.79 149 VAL A C 1
ATOM 686 O O . VAL A 1 96 ? 29.839 12.895 85.527 1.00 50.93 149 VAL A O 1
ATOM 690 N N . GLY A 1 97 ? 29.312 14.200 87.438 1.00 50.72 150 GLY A N 1
ATOM 691 C CA . GLY A 1 97 ? 29.964 15.388 86.912 1.00 50.66 150 GLY A CA 1
ATOM 692 C C . GLY A 1 97 ? 31.483 15.160 86.848 1.00 50.64 150 GLY A C 1
ATOM 693 O O . GLY A 1 97 ? 32.218 15.978 87.471 1.00 50.32 150 GLY A O 1
ATOM 694 N N . GLY A 1 100 ? 27.156 19.895 84.650 1.00 42.24 153 GLY A N 1
ATOM 695 C CA . GLY A 1 100 ? 26.864 18.769 83.757 1.00 42.34 153 GLY A CA 1
ATOM 696 C C . GLY A 1 100 ? 25.768 17.864 84.288 1.00 41.78 153 GLY A C 1
ATOM 697 O O . GLY A 1 100 ? 24.632 17.968 83.856 1.00 41.80 153 GLY A O 1
ATOM 698 N N . ALA A 1 101 ? 26.126 16.978 85.222 1.00 42.06 154 ALA A N 1
ATOM 699 C CA . ALA A 1 101 ? 25.180 16.066 85.889 1.00 41.99 154 ALA A CA 1
ATOM 700 C C . ALA A 1 101 ? 24.170 16.816 86.757 1.00 42.12 154 ALA A C 1
ATOM 701 O O . ALA A 1 101 ? 22.976 16.447 86.806 1.00 41.54 154 ALA A O 1
ATOM 703 N N . PHE A 1 102 ? 24.676 17.848 87.442 1.00 41.77 155 PHE A N 1
ATOM 704 C CA . PHE A 1 102 ? 23.882 18.715 88.296 1.00 41.95 155 PHE A CA 1
ATOM 705 C C . PHE A 1 102 ? 22.897 19.522 87.500 1.00 41.21 155 PHE A C 1
ATOM 706 O O . PHE A 1 102 ? 21.760 19.677 87.917 1.00 40.92 155 PHE A O 1
ATOM 714 N N . GLU A 1 103 ? 23.358 20.051 86.372 1.00 41.10 156 GLU A N 1
ATOM 715 C CA . GLU A 1 103 ? 22.524 20.792 85.438 1.00 40.81 156 GLU A CA 1
ATOM 716 C C . GLU A 1 103 ? 21.411 19.925 84.874 1.00 40.32 156 GLU A C 1
ATOM 717 O O . GLU A 1 103 ? 20.333 20.437 84.570 1.00 39.88 156 GLU A O 1
ATOM 723 N N . ALA A 1 104 ? 21.681 18.625 84.718 1.00 39.77 157 ALA A N 1
ATOM 724 C CA . ALA A 1 104 ? 20.670 17.675 84.216 1.00 39.77 157 ALA A CA 1
ATOM 725 C C . ALA A 1 104 ? 19.629 17.398 85.295 1.00 39.55 157 ALA A C 1
ATOM 726 O O . ALA A 1 104 ? 18.433 17.277 85.010 1.00 39.89 157 ALA A O 1
ATOM 728 N N . THR A 1 105 ? 20.083 17.337 86.543 1.00 39.51 158 THR A N 1
ATOM 729 C CA . THR A 1 105 ? 19.178 17.218 87.691 1.00 39.72 158 THR A CA 1
ATOM 730 C C . THR A 1 105 ? 18.273 18.458 87.850 1.00 39.41 158 THR A C 1
ATOM 731 O O . THR A 1 105 ? 17.045 18.336 87.959 1.00 39.43 158 THR A O 1
ATOM 735 N N . LEU A 1 106 ? 18.889 19.638 87.842 1.00 38.51 159 LEU A N 1
ATOM 736 C CA . LEU A 1 106 ? 18.186 20.902 87.908 1.00 38.60 159 LEU A CA 1
ATOM 737 C C . LEU A 1 106 ? 17.149 21.088 86.792 1.00 38.87 159 LEU A C 1
ATOM 738 O O . LEU A 1 106 ? 16.103 21.694 87.007 1.00 38.34 159 LEU A O 1
ATOM 743 N N . LEU A 1 107 ? 17.450 20.576 85.601 1.00 38.49 160 LEU A N 1
ATOM 744 C CA . LEU A 1 107 ? 16.529 20.687 84.464 1.00 38.28 160 LEU A CA 1
ATOM 745 C C . LEU A 1 107 ? 15.251 19.895 84.663 1.00 37.30 160 LEU A C 1
ATOM 746 O O . LEU A 1 107 ? 14.159 20.373 84.355 1.00 37.61 160 LEU A O 1
ATOM 751 N N . THR A 1 108 ? 15.400 18.679 85.175 1.00 36.51 161 THR A N 1
ATOM 752 C CA . THR A 1 108 ? 14.294 17.782 85.472 1.00 36.00 161 THR A CA 1
ATOM 753 C C . THR A 1 108 ? 13.397 18.419 86.520 1.00 36.10 161 THR A C 1
ATOM 754 O O . THR A 1 108 ? 12.172 18.368 86.405 1.00 35.46 161 THR A O 1
ATOM 758 N N . GLN A 1 109 ? 14.042 18.984 87.548 1.00 35.80 162 GLN A N 1
ATOM 759 C CA . GLN A 1 109 ? 13.374 19.676 88.648 1.00 35.60 162 GLN A CA 1
ATOM 760 C C . GLN A 1 109 ? 12.618 20.911 88.158 1.00 34.81 162 GLN A C 1
ATOM 761 O O . GLN A 1 109 ? 11.438 21.079 88.471 1.00 34.07 162 GLN A O 1
ATOM 767 N N . ARG A 1 110 ? 13.296 21.738 87.360 1.00 34.50 163 ARG A N 1
ATOM 768 C CA . ARG A 1 110 ? 12.695 22.915 86.744 1.00 35.05 163 ARG A CA 1
ATOM 769 C C . ARG A 1 110 ? 11.409 22.566 86.020 1.00 34.64 163 ARG A C 1
ATOM 770 O O . ARG A 1 110 ? 10.436 23.241 86.202 1.00 35.45 163 ARG A O 1
ATOM 778 N N . LEU A 1 111 ? 11.403 21.489 85.232 1.00 35.63 164 LEU A N 1
ATOM 779 C CA . LEU A 1 111 ? 10.223 21.029 84.492 1.00 35.21 164 LEU A CA 1
ATOM 780 C C . LEU A 1 111 ? 9.073 20.574 85.389 1.00 35.21 164 LEU A C 1
ATOM 781 O O . LEU A 1 111 ? 7.909 20.857 85.111 1.00 35.89 164 LEU A O 1
ATOM 786 N N . ALA A 1 112 ? 9.397 19.880 86.476 1.00 34.97 165 ALA A N 1
ATOM 787 C CA . ALA A 1 112 ? 8.406 19.515 87.481 1.00 33.85 165 ALA A CA 1
ATOM 788 C C . ALA A 1 112 ? 7.793 20.758 88.153 1.00 34.62 165 ALA A C 1
ATOM 789 O O . ALA A 1 112 ? 6.584 20.810 88.451 1.00 33.94 165 ALA A O 1
ATOM 791 N N . THR A 1 113 ? 8.621 21.769 88.386 1.00 34.23 166 THR A N 1
ATOM 792 C CA . THR A 1 113 ? 8.139 23.010 88.982 1.00 34.03 166 THR A CA 1
ATOM 793 C C . THR A 1 113 ? 7.135 23.662 88.046 1.00 34.77 166 THR A C 1
ATOM 794 O O . THR A 1 113 ? 6.012 23.988 88.465 1.00 34.08 166 THR A O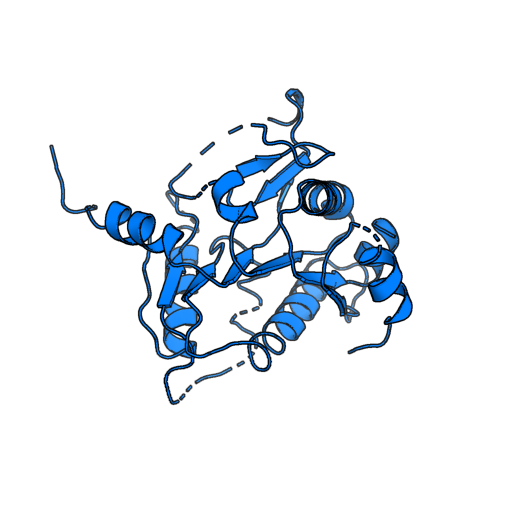 1
ATOM 798 N N . LEU A 1 114 ? 7.528 23.796 86.780 1.00 34.80 167 LEU A N 1
ATOM 799 C CA . LEU A 1 114 ? 6.662 24.340 85.743 1.00 36.97 167 LEU A CA 1
ATOM 800 C C . LEU A 1 114 ? 5.296 23.633 85.657 1.00 36.97 167 LEU A C 1
ATOM 801 O O . LEU A 1 114 ? 4.249 24.299 85.624 1.00 38.47 167 LEU A O 1
ATOM 806 N N . LEU A 1 115 ? 5.324 22.305 85.663 1.00 36.52 168 LEU A N 1
ATOM 807 C CA . LEU A 1 115 ? 4.121 21.475 85.572 1.00 36.42 168 LEU A CA 1
ATOM 808 C C . LEU A 1 115 ? 3.393 21.273 86.886 1.00 36.78 168 LEU A C 1
ATOM 809 O O . LEU A 1 115 ? 2.332 20.635 86.919 1.00 37.16 168 LEU A O 1
ATOM 814 N N . ASN A 1 116 ? 3.945 21.836 87.965 1.00 36.87 169 ASN A N 1
ATOM 815 C CA . ASN A 1 116 ? 3.382 21.715 8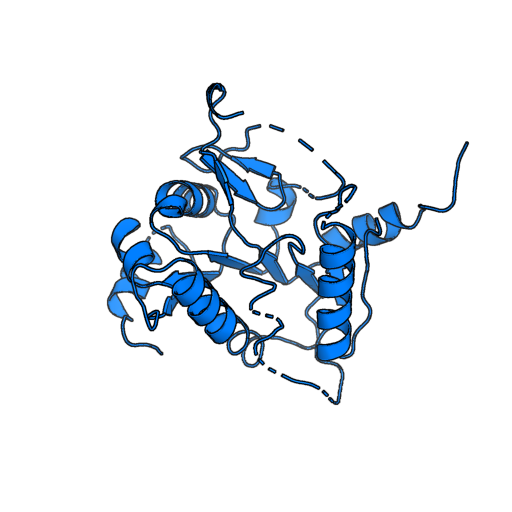9.318 1.00 36.62 169 ASN A CA 1
ATOM 816 C C . ASN A 1 116 ? 3.258 20.292 89.844 1.00 36.33 169 ASN A C 1
ATOM 817 O O . ASN A 1 116 ? 2.275 19.935 90.489 1.00 36.30 169 ASN A O 1
ATOM 822 N N . CYS A 1 117 ? 4.241 19.469 89.553 1.00 36.07 170 CYS A N 1
ATOM 823 C CA . CYS A 1 117 ? 4.176 18.072 89.942 1.00 35.92 170 CYS A CA 1
ATOM 824 C C . CYS A 1 117 ? 5.478 17.632 90.641 1.00 35.69 170 CYS A C 1
ATOM 825 O O . CYS A 1 117 ? 6.444 18.404 90.722 1.00 36.42 170 CYS A O 1
ATOM 828 N N . PRO A 1 118 ? 5.483 16.423 91.222 1.00 35.48 171 PRO A N 1
ATOM 829 C CA . PRO A 1 118 ? 6.723 15.848 91.774 1.00 35.31 171 PRO A CA 1
ATOM 830 C C . PRO A 1 118 ? 7.812 15.486 90.735 1.00 35.09 171 PRO A C 1
ATOM 831 O O . PRO A 1 118 ? 7.509 15.118 89.614 1.00 34.90 171 PRO A O 1
ATOM 835 N N . ALA A 1 119 ? 9.077 15.611 91.124 1.00 35.67 172 ALA A N 1
ATOM 836 C CA . ALA A 1 119 ? 10.217 15.223 90.280 1.00 35.45 172 ALA A CA 1
ATOM 837 C C . ALA A 1 119 ? 10.867 14.007 90.903 1.00 35.49 172 ALA A C 1
ATOM 838 O O . ALA A 1 119 ? 10.881 13.885 92.110 1.00 35.32 172 ALA A O 1
ATOM 840 N N . PHE A 1 120 ? 11.383 13.110 90.080 1.00 35.57 173 PHE A N 1
ATOM 841 C CA . PHE A 1 120 ? 12.151 11.944 90.547 1.00 36.82 173 PHE A CA 1
ATOM 842 C C . PHE A 1 120 ? 13.502 12.058 89.836 1.00 37.39 173 PHE A C 1
ATOM 843 O O . PHE A 1 120 ? 13.585 11.970 88.598 1.00 36.66 173 PHE A O 1
ATOM 851 N N . LEU A 1 121 ? 14.528 12.326 90.633 1.00 38.12 174 LEU A N 1
ATOM 852 C CA . LEU A 1 121 ? 15.820 12.813 90.172 1.00 40.23 174 LEU A CA 1
ATOM 853 C C . LEU A 1 121 ? 16.936 11.811 90.458 1.00 41.15 174 LEU A C 1
ATOM 854 O O . LEU A 1 121 ? 16.831 11.013 91.365 1.00 41.62 174 LEU A O 1
ATOM 859 N N . LEU A 1 122 ? 18.014 11.901 89.691 1.00 42.78 175 LEU A N 1
ATOM 860 C CA . LEU A 1 122 ? 19.202 11.079 89.867 1.00 44.52 175 LEU A CA 1
ATOM 861 C C . LEU A 1 122 ? 20.390 12.012 90.078 1.00 46.12 175 LEU A C 1
ATOM 862 O O . LEU A 1 122 ? 21.155 12.284 89.137 1.00 46.07 175 LEU A O 1
ATOM 867 N N . PRO A 1 123 ? 20.537 12.523 91.316 1.00 47.41 176 PRO A N 1
ATOM 868 C CA . PRO A 1 123 ? 21.585 13.473 91.640 1.00 48.22 176 PRO A CA 1
ATOM 869 C C . PRO A 1 123 ? 22.991 12.983 91.378 1.00 48.76 176 PRO A C 1
ATOM 870 O O . PRO A 1 123 ? 23.350 11.844 91.708 1.00 48.23 176 PRO A O 1
ATOM 874 N N . SER A 1 124 ? 23.726 13.850 90.695 1.00 49.24 177 SER A N 1
ATOM 875 C CA . SER A 1 124 ? 25.135 14.060 90.946 1.00 49.85 177 SER A CA 1
ATOM 876 C C . SER A 1 124 ? 25.391 15.622 90.768 1.00 49.88 177 SER A C 1
ATOM 877 O O . SER A 1 124 ? 24.120 16.313 90.751 1.00 50.01 177 SER A O 1
ATOM 880 N N . GLN A 1 135 ? 27.832 -2.263 103.058 1.00 46.69 188 GLN A N 1
ATOM 881 C CA . GLN A 1 135 ? 28.058 -0.884 102.608 1.00 46.20 188 GLN A CA 1
ATOM 882 C C . GLN A 1 135 ? 26.852 -0.275 101.870 1.00 46.05 188 GLN A C 1
ATOM 883 O O . GLN A 1 135 ? 27.018 0.654 101.064 1.00 45.64 188 GLN A O 1
ATOM 889 N N . ARG A 1 136 ? 25.652 -0.802 102.164 1.00 45.88 189 ARG A N 1
ATOM 890 C CA . ARG A 1 136 ? 24.382 -0.162 101.779 1.00 45.35 189 ARG A CA 1
ATOM 891 C C . ARG A 1 136 ? 24.355 1.272 102.294 1.00 46.04 189 ARG A C 1
ATOM 892 O O . ARG A 1 136 ? 24.892 1.586 103.360 1.00 46.08 189 ARG A O 1
ATOM 900 N N . ILE A 1 137 ? 23.680 2.123 101.544 1.00 46.58 190 ILE A N 1
ATOM 901 C CA . ILE A 1 137 ? 23.777 3.556 101.688 1.00 47.57 190 ILE A CA 1
ATOM 902 C C . ILE A 1 137 ? 22.469 4.059 101.089 1.00 48.35 190 ILE A C 1
ATOM 903 O O . ILE A 1 137 ? 21.957 3.435 100.157 1.00 48.76 190 ILE A O 1
ATOM 908 N N . VAL A 1 138 ? 21.899 5.140 101.624 1.00 49.25 191 VAL A N 1
ATOM 909 C CA . VAL A 1 138 ? 20.571 5.601 101.158 1.00 49.96 191 VAL A CA 1
ATOM 910 C C . VAL A 1 138 ? 20.479 5.991 99.701 1.00 50.06 191 VAL A C 1
ATOM 911 O O . VAL A 1 138 ? 19.391 5.928 99.119 1.00 50.78 191 VAL A O 1
ATOM 915 N N . GLU A 1 139 ? 21.591 6.409 99.102 1.00 50.19 192 GLU A N 1
ATOM 916 C CA . GLU A 1 139 ? 21.567 6.867 97.696 1.00 49.96 192 GLU A CA 1
ATOM 917 C C . GLU A 1 139 ? 21.336 5.730 96.681 1.00 49.22 192 GLU A C 1
ATOM 918 O O . GLU A 1 139 ? 21.019 5.975 95.525 1.00 48.60 192 GLU A O 1
ATOM 932 N N . GLU A 1 141 ? 18.865 3.674 97.302 1.00 46.66 194 GLU A N 1
ATOM 933 C CA . GLU A 1 141 ? 17.406 3.609 97.390 1.00 46.43 194 GLU A CA 1
ATOM 934 C C . GLU A 1 141 ? 16.740 4.742 96.614 1.00 45.40 194 GLU A C 1
ATOM 935 O O . GLU A 1 141 ? 15.661 4.575 96.050 1.00 44.51 194 GLU A O 1
ATOM 941 N N . GLU A 1 142 ? 17.399 5.893 96.627 1.00 44.89 195 GLU A N 1
ATOM 942 C CA . GLU A 1 142 ? 17.063 7.014 95.764 1.00 44.96 195 GLU A CA 1
ATOM 943 C C . GLU A 1 142 ? 17.093 6.658 94.293 1.00 43.76 195 GLU A C 1
ATOM 944 O O . GLU A 1 142 ? 16.253 7.125 93.547 1.00 43.77 195 GLU A O 1
ATOM 950 N N . VAL A 1 143 ? 18.066 5.839 93.875 1.00 42.56 196 VAL A N 1
ATOM 951 C CA . VAL A 1 143 ? 18.159 5.402 92.478 1.00 41.13 196 VAL A CA 1
ATOM 952 C C . VAL A 1 143 ? 17.017 4.454 92.111 1.00 40.30 196 VAL A C 1
ATOM 953 O O . VAL A 1 143 ? 16.462 4.557 91.014 1.00 40.02 196 VAL A O 1
ATOM 957 N N . LYS A 1 144 ? 16.678 3.534 93.025 1.00 38.95 197 LYS A N 1
ATOM 958 C CA . LYS A 1 144 ? 15.601 2.549 92.805 1.00 37.87 197 LYS A CA 1
ATOM 959 C C . LYS A 1 144 ? 14.226 3.203 92.741 1.00 38.84 197 LYS A C 1
ATOM 960 O O . LYS A 1 144 ? 13.323 2.690 92.090 1.00 38.83 197 LYS A O 1
ATOM 966 N N . GLU A 1 145 ? 14.084 4.314 93.452 1.00 40.17 198 GLU A N 1
ATOM 967 C CA . GLU A 1 145 ? 12.883 5.148 93.423 1.00 42.60 198 GLU A CA 1
ATOM 968 C C . GLU A 1 145 ? 12.587 5.655 91.993 1.00 42.76 198 GLU A C 1
ATOM 969 O O . GLU A 1 145 ? 11.457 5.549 91.498 1.00 42.75 198 GLU A O 1
ATOM 975 N N . VAL A 1 146 ? 13.621 6.157 91.321 1.00 42.80 199 VAL A N 1
ATOM 976 C CA . VAL A 1 146 ? 13.516 6.553 89.926 1.00 43.74 199 VAL A CA 1
ATOM 977 C C . VAL A 1 146 ? 13.304 5.327 89.037 1.00 43.70 199 VAL A C 1
ATOM 978 O O . VAL A 1 146 ? 12.402 5.332 88.204 1.00 43.60 199 VAL A O 1
ATOM 982 N N . LEU A 1 147 ? 14.115 4.282 89.228 1.00 43.62 200 LEU A N 1
ATOM 983 C CA . LEU A 1 147 ? 13.973 3.049 88.435 1.00 43.65 200 LEU A CA 1
ATOM 984 C C . LEU A 1 147 ? 12.553 2.494 88.496 1.00 44.32 200 LEU A C 1
ATOM 985 O O . LEU A 1 147 ? 12.024 2.006 87.504 1.00 44.57 200 LEU A O 1
ATOM 990 N N . HIS A 1 148 ? 11.944 2.579 89.673 1.00 45.77 201 HIS A N 1
ATOM 991 C CA . HIS A 1 148 ? 10.585 2.125 89.889 1.00 46.98 201 HIS A CA 1
ATOM 992 C C . HIS A 1 148 ? 9.578 2.841 88.969 1.00 47.32 201 HIS A C 1
ATOM 993 O O . HIS A 1 148 ? 8.595 2.243 88.496 1.00 47.69 201 HIS A O 1
ATOM 1000 N N . ARG A 1 149 ? 9.835 4.120 88.723 1.00 47.60 202 ARG A N 1
ATOM 1001 C CA . ARG A 1 149 ? 8.921 4.966 87.977 1.00 47.83 202 ARG A CA 1
ATOM 1002 C C . ARG A 1 149 ? 8.890 4.654 86.479 1.00 48.22 202 ARG A C 1
ATOM 1003 O O . ARG A 1 149 ? 7.873 4.908 85.834 1.00 48.19 202 ARG A O 1
ATOM 1011 N N . PHE A 1 150 ? 9.984 4.105 85.940 1.00 48.52 203 PHE A N 1
ATOM 1012 C CA . PHE A 1 150 ? 10.089 3.815 84.495 1.00 48.73 203 PHE A CA 1
ATOM 1013 C C . PHE A 1 150 ? 8.863 3.101 83.952 1.00 49.56 203 PHE A C 1
ATOM 1014 O O . PHE A 1 150 ? 8.423 3.359 82.836 1.00 49.91 203 PHE A O 1
ATOM 1022 N N . ASP A 1 151 ? 8.301 2.206 84.749 1.00 50.51 204 ASP A N 1
ATOM 1023 C CA . ASP A 1 151 ? 7.187 1.414 84.272 1.00 51.16 204 ASP A CA 1
ATOM 1024 C C . ASP A 1 151 ? 5.853 2.176 84.236 1.00 50.05 204 ASP A C 1
ATOM 1025 O O . ASP A 1 151 ? 4.914 1.749 83.556 1.00 50.23 204 ASP A O 1
ATOM 1030 N N . SER A 1 152 ? 5.785 3.306 84.943 1.00 48.69 205 SER A N 1
ATOM 1031 C CA . SER A 1 152 ? 4.581 4.144 84.942 1.00 47.32 205 SER A CA 1
ATOM 1032 C C . SER A 1 152 ? 4.626 5.194 83.819 1.00 46.13 205 SER A C 1
ATOM 1033 O O . SER A 1 152 ? 3.583 5.725 83.417 1.00 46.42 205 SER A O 1
ATOM 1036 N N . ILE A 1 153 ? 5.816 5.488 83.306 1.00 44.26 206 ILE A N 1
ATOM 1037 C CA . ILE A 1 153 ? 5.957 6.551 82.288 1.00 42.78 206 ILE A CA 1
ATOM 1038 C C . ILE A 1 153 ? 5.070 6.376 81.055 1.00 41.87 206 ILE A C 1
ATOM 1039 O O . ILE A 1 153 ? 5.001 5.296 80.480 1.00 41.89 206 ILE A O 1
ATOM 1044 N N . THR A 1 154 ? 4.381 7.453 80.683 1.00 40.95 207 THR A N 1
ATOM 1045 C CA . THR A 1 154 ? 3.437 7.452 79.585 1.00 39.62 207 THR A CA 1
ATOM 1046 C C . THR A 1 154 ? 3.853 8.368 78.443 1.00 38.60 207 THR A C 1
ATOM 1047 O O . THR A 1 154 ? 3.397 8.189 77.329 1.00 38.70 207 THR A O 1
ATOM 1051 N N . LEU A 1 155 ? 4.698 9.355 78.735 1.00 37.67 208 LEU A N 1
ATOM 1052 C CA . LEU A 1 155 ? 5.277 10.235 77.735 1.00 36.94 208 LEU A CA 1
ATOM 1053 C C . LEU A 1 155 ? 6.772 10.380 77.976 1.00 36.44 208 LEU A C 1
ATOM 1054 O O . LEU A 1 155 ? 7.186 11.009 78.959 1.00 36.73 208 LEU A O 1
ATOM 1059 N N . ALA A 1 156 ? 7.584 9.776 77.116 1.00 36.21 209 ALA A N 1
ATOM 1060 C CA . ALA A 1 156 ? 9.043 10.018 77.170 1.00 36.19 209 ALA A CA 1
ATOM 1061 C C . ALA A 1 156 ? 9.431 11.091 76.196 1.00 35.52 209 ALA A C 1
ATOM 1062 O O . ALA A 1 156 ? 9.082 11.020 75.034 1.00 35.80 209 ALA A O 1
ATOM 1064 N N . ILE A 1 157 ? 10.161 12.098 76.678 1.00 35.74 210 ILE A N 1
ATOM 1065 C CA . ILE A 1 157 ? 10.694 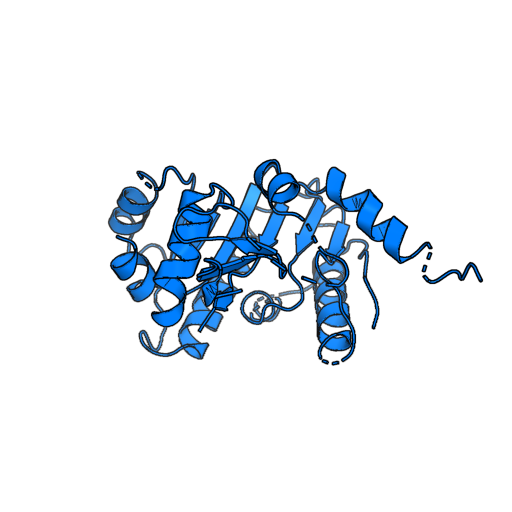13.142 75.839 1.00 35.22 210 ILE A CA 1
ATOM 1066 C C . ILE A 1 157 ? 12.215 12.986 75.752 1.00 36.01 210 ILE A C 1
ATOM 1067 O O . ILE A 1 157 ? 12.911 13.052 76.760 1.00 36.74 210 ILE A O 1
ATOM 1072 N N . VAL A 1 158 ? 12.738 12.777 74.550 1.00 36.72 211 VAL A N 1
ATOM 1073 C CA . VAL A 1 158 ? 14.152 12.370 74.383 1.00 36.62 211 VAL A CA 1
ATOM 1074 C C . VAL A 1 158 ? 14.846 13.136 73.266 1.00 37.46 211 VAL A C 1
ATOM 1075 O O . VAL A 1 158 ? 14.240 13.447 72.231 1.00 38.89 211 VAL A O 1
ATOM 1079 N N . GLY A 1 159 ? 16.118 13.451 73.466 1.00 37.42 212 GLY A N 1
ATOM 1080 C CA . GLY A 1 159 ? 16.920 13.992 72.402 1.00 37.53 212 GLY A CA 1
ATOM 1081 C C . GLY A 1 159 ? 17.524 12.775 71.732 1.00 37.76 212 GLY A C 1
ATOM 1082 O O . GLY A 1 159 ? 17.404 11.665 72.235 1.00 36.78 212 GLY A O 1
ATOM 1083 N N . ILE A 1 160 ? 18.172 12.981 70.598 1.00 38.11 213 ILE A N 1
ATOM 1084 C CA . ILE A 1 160 ? 18.810 11.889 69.874 1.00 38.71 213 ILE A CA 1
ATOM 1085 C C . ILE A 1 160 ? 20.235 12.357 69.621 1.00 39.74 213 ILE A C 1
ATOM 1086 O O . ILE A 1 160 ? 20.439 13.400 69.016 1.00 39.78 213 ILE A O 1
ATOM 1091 N N . GLY A 1 161 ? 21.221 11.623 70.138 1.00 40.60 214 GLY A N 1
ATOM 1092 C CA . GLY A 1 161 ? 22.622 11.964 69.898 1.00 41.97 214 GLY A CA 1
ATOM 1093 C C . GLY A 1 161 ? 23.210 11.251 68.678 1.00 43.00 214 GLY A C 1
ATOM 1094 O O . GLY A 1 161 ? 22.862 10.108 68.383 1.00 43.15 214 GLY A O 1
ATOM 1095 N N . GLU A 1 162 ? 24.112 11.918 67.974 1.00 44.15 215 GLU A N 1
ATOM 1096 C CA . GLU A 1 162 ? 24.872 11.280 66.896 1.00 45.30 215 GLU A CA 1
ATOM 1097 C C . GLU A 1 162 ? 26.229 10.763 67.404 1.00 45.93 215 GLU A C 1
ATOM 1098 O O . GLU A 1 162 ? 26.820 11.371 68.294 1.00 45.46 215 GLU A O 1
ATOM 1104 N N . LEU A 1 163 ? 26.711 9.645 66.844 1.00 47.08 216 LEU A N 1
ATOM 1105 C CA . LEU A 1 163 ? 28.087 9.159 67.078 1.00 48.05 216 LEU A CA 1
ATOM 1106 C C . LEU A 1 163 ? 29.041 9.462 65.913 1.00 49.22 216 LEU A C 1
ATOM 1107 O O . LEU A 1 163 ? 28.935 8.865 64.838 1.00 49.05 216 LEU A O 1
ATOM 1112 N N . GLU A 1 164 ? 30.007 10.344 66.181 1.00 50.46 217 GLU A N 1
ATOM 1113 C CA . GLU A 1 164 ? 30.928 10.950 65.205 1.00 51.78 217 GLU A CA 1
ATOM 1114 C C . GLU A 1 164 ? 30.334 12.285 64.772 1.00 51.93 217 GLU A C 1
ATOM 1115 O O . GLU A 1 164 ? 30.074 13.148 65.606 1.00 52.04 217 GLU A O 1
ATOM 1121 N N . LEU A 1 184 ? 32.324 2.003 70.293 1.00 46.45 237 LEU A N 1
ATOM 1122 C CA . LEU A 1 184 ? 30.967 1.718 69.834 1.00 46.40 237 LEU A CA 1
ATOM 1123 C C . LEU A 1 184 ? 30.817 1.855 68.319 1.00 46.69 237 LEU A C 1
ATOM 1124 O O . LEU A 1 184 ? 30.252 0.972 67.670 1.00 46.78 237 LEU A O 1
ATOM 1129 N N . ALA A 1 185 ? 31.346 2.947 67.767 1.00 47.02 238 ALA A N 1
ATOM 1130 C CA . ALA A 1 185 ? 31.265 3.240 66.333 1.00 47.56 238 ALA A CA 1
ATOM 1131 C C . ALA A 1 185 ? 31.705 2.050 65.464 1.00 47.75 238 ALA A C 1
ATOM 1132 O O . ALA A 1 185 ? 30.923 1.519 64.666 1.00 47.63 238 ALA A O 1
ATOM 1134 N N . GLU A 1 186 ? 32.950 1.623 65.657 1.00 48.10 239 GLU A N 1
ATOM 1135 C CA . GLU A 1 186 ? 33.515 0.480 64.949 1.00 48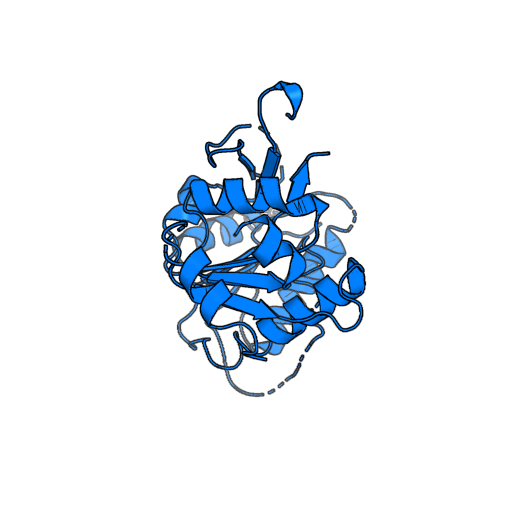.48 239 GLU A CA 1
ATOM 1136 C C . GLU A 1 186 ? 32.721 -0.808 65.159 1.00 48.28 239 GLU A C 1
ATOM 1137 O O . GLU A 1 186 ? 32.773 -1.723 64.332 1.00 47.91 239 GLU A O 1
ATOM 1143 N N . ARG A 1 187 ? 31.984 -0.888 66.262 1.00 48.38 240 ARG A N 1
ATOM 1144 C CA . ARG A 1 187 ? 31.180 -2.078 66.489 1.00 48.48 240 ARG A CA 1
ATOM 1145 C C . ARG A 1 187 ? 29.889 -2.032 65.664 1.00 47.93 240 ARG A C 1
ATOM 1146 O O . ARG A 1 187 ? 29.499 -3.063 65.100 1.00 48.51 240 ARG A O 1
ATOM 1154 N N . GLY A 1 188 ? 29.273 -0.843 65.555 1.00 46.92 241 GLY A N 1
ATOM 1155 C CA . GLY A 1 188 ? 28.142 -0.605 64.649 1.00 44.86 241 GLY A CA 1
ATOM 1156 C C . GLY A 1 188 ? 27.246 0.609 64.938 1.00 44.09 241 GLY A C 1
ATOM 1157 O O . GLY A 1 188 ? 26.342 0.909 64.157 1.00 43.79 241 GLY A O 1
ATOM 1158 N N . ALA A 1 189 ? 27.490 1.316 66.044 1.00 42.67 242 ALA A N 1
ATOM 1159 C CA . ALA A 1 189 ? 26.599 2.400 66.489 1.00 40.86 242 ALA A CA 1
ATOM 1160 C C . ALA A 1 189 ? 26.697 3.676 65.664 1.00 40.15 242 ALA A C 1
ATOM 1161 O O . ALA A 1 189 ? 27.792 4.078 65.260 1.00 39.83 242 ALA A O 1
ATOM 1163 N N . VAL A 1 190 ? 25.531 4.293 65.431 1.00 38.71 243 VAL A N 1
ATOM 1164 C CA . VAL A 1 190 ? 25.403 5.568 64.713 1.00 38.18 243 VAL A CA 1
ATOM 1165 C C . VAL A 1 190 ? 24.863 6.672 65.629 1.00 37.50 243 VAL A C 1
ATOM 1166 O O . VAL A 1 190 ? 25.027 7.850 65.344 1.00 36.88 243 VAL A O 1
ATOM 1170 N N . GLY A 1 191 ? 24.205 6.287 66.714 1.00 37.70 244 GLY A N 1
ATOM 1171 C CA . GLY A 1 191 ? 23.535 7.263 67.589 1.00 37.45 244 GLY A CA 1
ATOM 1172 C C . GLY A 1 191 ? 23.106 6.670 68.918 1.00 38.35 244 GLY A C 1
ATOM 1173 O O . GLY A 1 191 ? 23.349 5.494 69.193 1.00 37.86 244 GLY A O 1
ATOM 1174 N N . ASP A 1 192 ? 22.447 7.486 69.740 1.00 39.34 245 ASP A N 1
ATOM 1175 C CA . ASP A 1 192 ? 21.999 7.051 71.061 1.00 39.43 245 ASP A CA 1
ATOM 1176 C C . ASP A 1 192 ? 20.756 7.807 71.476 1.00 39.70 245 ASP A C 1
ATOM 1177 O O . ASP A 1 192 ? 20.546 8.968 71.092 1.00 38.82 245 ASP A O 1
ATOM 1182 N N . ILE A 1 193 ? 19.929 7.113 72.253 1.00 39.92 246 ILE A N 1
ATOM 1183 C CA . ILE A 1 193 ? 18.887 7.728 73.055 1.00 39.34 246 ILE A CA 1
ATOM 1184 C C . ILE A 1 193 ? 19.227 7.328 74.494 1.00 40.16 246 ILE A C 1
ATOM 1185 O O . ILE A 1 193 ? 19.463 6.153 74.775 1.00 38.53 246 ILE A O 1
ATOM 1190 N N . CYS A 1 194 ? 19.300 8.326 75.371 1.00 41.03 247 CYS A N 1
ATOM 1191 C CA . CYS A 1 194 ? 19.611 8.146 76.797 1.00 43.34 247 CYS A CA 1
ATOM 1192 C C . CYS A 1 194 ? 20.925 7.414 77.072 1.00 43.53 247 CYS A C 1
ATOM 1193 O O . CYS A 1 194 ? 21.015 6.677 78.034 1.00 44.44 247 CYS A O 1
ATOM 1196 N N . LEU A 1 195 ? 21.931 7.639 76.228 1.00 43.75 248 LEU A N 1
ATOM 1197 C CA . LEU A 1 195 ? 23.195 6.921 76.292 1.00 43.85 248 LEU A CA 1
ATOM 1198 C C . LEU A 1 195 ? 23.002 5.431 75.995 1.00 43.26 248 LEU A C 1
ATOM 1199 O O . LEU A 1 195 ? 23.861 4.613 76.289 1.00 42.70 248 LEU A O 1
ATOM 1204 N N . ARG A 1 196 ? 21.874 5.080 75.388 1.00 42.79 249 ARG A N 1
ATOM 1205 C CA . ARG A 1 196 ? 21.724 3.728 74.844 1.00 41.94 249 ARG A CA 1
ATOM 1206 C C . ARG A 1 196 ? 21.931 3.753 73.315 1.00 41.43 249 ARG A C 1
ATOM 1207 O O . ARG A 1 196 ? 21.167 4.360 72.600 1.00 40.58 249 ARG A O 1
ATOM 1215 N N . TYR A 1 197 ? 22.953 3.053 72.831 1.00 41.38 250 TYR A N 1
ATOM 1216 C CA . TYR A 1 197 ? 23.360 3.136 71.431 1.00 41.17 250 TYR A CA 1
ATOM 1217 C C . TYR A 1 197 ? 22.639 2.145 70.525 1.00 40.42 250 TYR A C 1
ATOM 1218 O O . TYR A 1 197 ? 22.276 1.057 70.953 1.00 40.46 250 TYR A O 1
ATOM 1227 N N . PHE A 1 198 ? 22.429 2.541 69.274 1.00 39.36 251 PHE A N 1
ATOM 1228 C CA . PHE A 1 198 ? 21.764 1.712 68.267 1.00 38.13 251 PHE A CA 1
ATOM 1229 C C . PHE A 1 198 ? 22.444 1.870 66.913 1.00 38.18 251 PHE A C 1
ATOM 1230 O O . PHE A 1 198 ? 23.174 2.842 66.678 1.00 37.40 251 PHE A O 1
ATOM 1238 N N . ASP A 1 199 ? 22.194 0.913 66.027 1.00 37.83 252 ASP A N 1
ATOM 1239 C CA . ASP A 1 199 ? 22.827 0.918 64.723 1.00 38.77 252 ASP A CA 1
ATOM 1240 C C . ASP A 1 199 ? 21.935 1.617 63.683 1.00 38.75 252 ASP A C 1
ATOM 1241 O O . ASP A 1 199 ? 20.883 2.200 64.044 1.00 37.13 252 ASP A O 1
ATOM 1246 N N . ALA A 1 200 ? 22.367 1.570 62.420 1.00 38.45 253 ALA A N 1
ATOM 1247 C CA . ALA A 1 200 ? 21.690 2.277 61.327 1.00 39.32 253 ALA A CA 1
ATOM 1248 C C . ALA A 1 200 ? 20.236 1.847 61.129 1.00 39.79 253 ALA A C 1
ATOM 1249 O O . ALA A 1 200 ? 19.432 2.616 60.601 1.00 40.07 253 ALA A O 1
ATOM 1251 N N . GLN A 1 201 ? 19.898 0.636 61.579 1.00 40.65 254 GLN A N 1
ATOM 1252 C CA . GLN A 1 201 ? 18.515 0.158 61.512 1.00 41.38 254 GLN A CA 1
ATOM 1253 C C . GLN A 1 201 ? 17.798 0.182 62.842 1.00 40.74 254 GLN A C 1
ATOM 1254 O O . GLN A 1 201 ? 16.662 -0.240 62.938 1.00 41.04 254 GLN A O 1
ATOM 1260 N N . GLY A 1 202 ? 18.472 0.661 63.871 1.00 40.67 255 GLY A N 1
ATOM 1261 C CA . GLY A 1 202 ? 17.826 0.919 65.146 1.00 40.77 255 GLY A CA 1
ATOM 1262 C C . GLY A 1 202 ? 17.958 -0.223 66.119 1.00 40.84 255 GLY A C 1
ATOM 1263 O O . GLY A 1 202 ? 17.290 -0.242 67.163 1.00 40.83 255 GLY A O 1
ATOM 1264 N N . LYS A 1 203 ? 18.824 -1.172 65.779 1.00 40.50 256 LYS A N 1
ATOM 1265 C CA . LYS A 1 203 ? 19.121 -2.320 66.641 1.00 40.34 256 LYS A CA 1
ATOM 1266 C C . LYS A 1 203 ? 20.130 -1.887 67.705 1.00 39.82 256 LYS A C 1
ATOM 1267 O O . LYS A 1 203 ? 21.138 -1.281 67.371 1.00 39.42 256 LYS A O 1
ATOM 1273 N N . PRO A 1 204 ? 19.879 -2.205 68.994 1.00 40.18 257 PRO A N 1
ATOM 1274 C CA . PRO A 1 204 ? 20.827 -1.808 70.053 1.00 40.07 257 PRO A CA 1
ATOM 1275 C C . PRO A 1 204 ? 22.262 -2.349 69.885 1.00 40.10 257 PRO A C 1
ATOM 1276 O O . PRO A 1 204 ? 22.445 -3.483 69.434 1.00 40.19 257 PRO A O 1
ATOM 1280 N N . VAL A 1 205 ? 23.258 -1.519 70.219 1.00 40.18 258 VAL A N 1
ATOM 1281 C CA . VAL A 1 205 ? 24.680 -1.925 70.246 1.00 40.12 258 VAL A CA 1
ATOM 1282 C C . VAL A 1 205 ? 25.244 -1.574 71.612 1.00 40.43 258 VAL A C 1
ATOM 1283 O O . VAL A 1 205 ? 24.954 -2.234 72.597 1.00 41.13 258 VAL A O 1
ATOM 1287 N N . VAL A 1 213 ? 26.221 5.355 85.128 1.00 56.93 266 VAL A N 1
ATOM 1288 C CA . VAL A 1 213 ? 25.109 5.672 84.214 1.00 56.62 266 VAL A CA 1
ATOM 1289 C C . VAL A 1 213 ? 23.824 4.875 84.514 1.00 56.52 266 VAL A C 1
ATOM 1290 O O . VAL A 1 213 ? 23.740 3.648 84.310 1.00 57.19 266 VAL A O 1
ATOM 1294 N N . VAL A 1 214 ? 22.837 5.596 85.033 1.00 55.61 267 VAL A N 1
ATOM 1295 C CA . VAL A 1 214 ? 21.498 5.066 85.234 1.00 54.59 267 VAL A CA 1
ATOM 1296 C C . VAL A 1 214 ? 20.701 5.654 84.099 1.00 54.32 267 VAL A C 1
ATOM 1297 O O . VAL A 1 214 ? 20.806 6.847 83.838 1.00 54.15 267 VAL A O 1
ATOM 1301 N N . SER A 1 215 ? 19.937 4.823 83.404 1.00 53.97 268 SER A N 1
ATOM 1302 C CA . SER A 1 215 ? 19.137 5.300 82.292 1.00 54.40 268 SER A CA 1
ATOM 1303 C C . SER A 1 215 ? 18.165 4.233 81.840 1.00 54.60 268 SER A C 1
ATOM 1304 O O . SER A 1 215 ? 18.403 3.043 82.044 1.00 54.17 268 SER A O 1
ATOM 1315 N N . GLY A 1 217 ? 16.364 1.760 79.239 1.00 53.20 270 GLY A N 1
ATOM 1316 C CA . GLY A 1 217 ? 16.834 0.932 78.123 1.00 51.31 270 GLY A CA 1
ATOM 1317 C C . GLY A 1 217 ? 15.975 1.123 76.885 1.00 50.58 270 GLY A C 1
ATOM 1318 O O . GLY A 1 217 ? 14.881 1.692 76.973 1.00 50.24 270 GLY A O 1
ATOM 1319 N N . LEU A 1 218 ? 16.458 0.642 75.735 1.00 49.29 271 LEU A N 1
ATOM 1320 C CA . LEU A 1 218 ? 15.786 0.886 74.443 1.00 48.20 271 LEU A CA 1
ATOM 1321 C C . LEU A 1 218 ? 14.518 0.063 74.271 1.00 48.45 271 LEU A C 1
ATOM 1322 O O . LEU A 1 218 ? 13.530 0.554 73.725 1.00 48.02 271 LEU A O 1
ATOM 1327 N N . GLY A 1 219 ? 14.562 -1.185 74.742 1.00 48.41 272 GLY A N 1
ATOM 1328 C CA . GLY A 1 219 ? 13.389 -2.044 74.815 1.00 48.70 272 GLY A CA 1
ATOM 1329 C C . GLY A 1 219 ? 12.268 -1.446 75.647 1.00 48.49 272 GLY A C 1
ATOM 1330 O O . GLY A 1 219 ? 11.123 -1.446 75.215 1.00 48.73 272 GLY A O 1
ATOM 1331 N N . LYS A 1 220 ? 12.594 -0.952 76.839 1.00 49.13 273 LYS A N 1
ATOM 1332 C CA . LYS A 1 220 ? 11.621 -0.247 77.683 1.00 50.15 273 LYS A CA 1
ATOM 1333 C C . LYS A 1 220 ? 11.049 0.982 76.953 1.00 50.08 273 LYS A C 1
ATOM 1334 O O . LYS A 1 220 ? 9.845 1.255 77.015 1.00 50.74 273 LYS A O 1
ATOM 1340 N N . LEU A 1 221 ? 11.911 1.701 76.242 1.00 49.82 274 LEU A N 1
ATOM 1341 C CA . LEU A 1 221 ? 11.510 2.908 75.524 1.00 49.69 274 LEU A CA 1
ATOM 1342 C C . LEU A 1 221 ? 10.467 2.589 74.467 1.00 50.26 274 LEU A C 1
ATOM 1343 O O . LEU A 1 221 ? 9.455 3.270 74.359 1.00 50.58 274 LEU A O 1
ATOM 1348 N N . ARG A 1 222 ? 10.704 1.525 73.714 1.00 51.07 275 ARG A N 1
ATOM 1349 C CA . ARG A 1 222 ? 9.841 1.166 72.595 1.00 52.00 275 ARG A CA 1
ATOM 1350 C C . ARG A 1 222 ? 8.372 0.945 73.016 1.00 51.90 275 ARG A C 1
ATOM 1351 O O . ARG A 1 222 ? 7.461 1.328 72.285 1.00 52.52 275 ARG A O 1
ATOM 1359 N N . SER A 1 223 ? 8.151 0.360 74.193 1.00 51.85 276 SER A N 1
ATOM 1360 C CA . SER A 1 223 ? 6.801 0.103 74.709 1.00 51.45 276 SER A CA 1
ATOM 1361 C C . SER A 1 223 ? 6.074 1.286 75.385 1.00 50.94 276 SER A C 1
ATOM 1362 O O . SER A 1 223 ? 4.931 1.134 75.815 1.00 51.48 276 SER A O 1
ATOM 1365 N N . ILE A 1 224 ? 6.714 2.447 75.516 1.00 50.24 277 ILE A N 1
ATOM 1366 C CA . ILE A 1 224 ? 6.053 3.598 76.157 1.00 48.92 277 ILE A CA 1
ATOM 1367 C C . ILE A 1 224 ? 4.899 4.124 75.287 1.00 48.61 277 ILE A C 1
ATOM 1368 O O . ILE A 1 224 ? 5.049 4.257 74.064 1.00 48.85 277 ILE A O 1
ATOM 1373 N N . ASN A 1 225 ? 3.749 4.393 75.926 1.00 48.23 278 ASN A N 1
ATOM 1374 C CA . ASN A 1 225 ? 2.556 4.954 75.266 1.00 47.72 278 ASN A CA 1
ATOM 1375 C C . ASN A 1 225 ? 2.887 5.956 74.133 1.00 46.85 278 ASN A C 1
ATOM 1376 O O . ASN A 1 225 ? 2.291 5.911 73.055 1.00 46.86 278 ASN A O 1
ATOM 1381 N N . ARG A 1 226 ? 3.843 6.847 74.387 1.00 45.63 279 ARG A N 1
ATOM 1382 C CA . ARG A 1 226 ? 4.138 7.973 73.497 1.00 44.65 279 ARG A CA 1
ATOM 1383 C C . ARG A 1 226 ? 5.560 8.478 73.737 1.00 43.20 279 ARG A C 1
ATOM 1384 O O . ARG A 1 226 ? 5.898 8.936 74.828 1.00 43.36 279 ARG A O 1
ATOM 1392 N N . VAL A 1 227 ? 6.417 8.344 72.733 1.00 41.51 280 VAL A N 1
ATOM 1393 C CA . VAL A 1 227 ? 7.795 8.831 72.845 1.00 39.79 280 VAL A CA 1
ATOM 1394 C C . VAL A 1 227 ? 7.972 10.005 71.886 1.00 39.21 280 VAL A C 1
ATOM 1395 O O . VAL A 1 227 ? 7.761 9.876 70.665 1.00 37.77 280 VAL A O 1
ATOM 1399 N N . LEU A 1 228 ? 8.309 11.149 72.468 1.00 38.72 281 LEU A N 1
ATOM 1400 C CA . LEU A 1 228 ? 8.556 12.379 71.726 1.00 39.43 281 LEU A CA 1
ATOM 1401 C C . LEU A 1 228 ? 10.050 12.482 71.501 1.00 39.39 281 LEU A C 1
ATOM 1402 O O . LEU A 1 228 ? 10.801 12.588 72.475 1.00 40.31 281 LEU A O 1
ATOM 1407 N N . GLY A 1 229 ? 10.485 12.432 70.243 1.00 38.83 282 GLY A N 1
ATOM 1408 C CA . GLY A 1 229 ? 11.855 12.793 69.868 1.00 37.07 282 GLY A CA 1
ATOM 1409 C C . GLY A 1 229 ? 12.053 14.240 69.446 1.00 37.57 282 GLY A C 1
ATOM 1410 O O . GLY A 1 229 ? 11.314 14.747 68.599 1.00 36.88 282 GLY A O 1
ATOM 1411 N N . LEU A 1 230 ? 13.080 14.904 70.010 1.00 35.47 283 LEU A N 1
ATOM 1412 C CA . LEU A 1 230 ? 13.385 16.275 69.680 1.00 35.85 283 LEU A CA 1
ATOM 1413 C C . LEU A 1 230 ? 14.826 16.376 69.144 1.00 36.39 283 LEU A C 1
ATOM 1414 O O . LEU A 1 230 ? 15.749 16.345 69.925 1.00 34.53 283 LEU A O 1
ATOM 1419 N N . ALA A 1 231 ? 14.993 16.531 67.828 1.00 36.03 284 ALA A N 1
ATOM 1420 C CA . ALA A 1 231 ? 16.321 16.470 67.210 1.00 36.70 284 ALA A CA 1
ATOM 1421 C C . ALA A 1 231 ? 16.334 17.048 65.796 1.00 35.95 284 ALA A C 1
ATOM 1422 O O . ALA A 1 231 ? 15.447 16.787 65.013 1.00 36.80 284 ALA A O 1
ATOM 1424 N N . GLY A 1 232 ? 17.370 17.796 65.475 1.00 37.22 285 GLY A N 1
ATOM 1425 C CA . GLY A 1 232 ? 17.621 18.275 64.124 1.00 38.10 285 GLY A CA 1
ATOM 1426 C C . GLY A 1 232 ? 19.075 18.646 63.951 1.00 38.63 285 GLY A C 1
ATOM 1427 O O . GLY A 1 232 ? 19.794 18.774 64.924 1.00 39.37 285 GLY A O 1
ATOM 1428 N N . GLY A 1 233 ? 19.506 18.852 62.717 1.00 39.21 286 GLY A N 1
ATOM 1429 C CA . GLY A 1 233 ? 20.908 19.126 62.420 1.00 41.28 286 GLY A CA 1
ATOM 1430 C C . GLY A 1 233 ? 21.399 18.149 61.360 1.00 42.76 286 GLY A C 1
ATOM 1431 O O . GLY A 1 233 ? 21.087 16.959 61.413 1.00 42.39 286 GLY A O 1
ATOM 1432 N N . VAL A 1 234 ? 22.180 18.624 60.395 1.00 44.34 287 VAL A N 1
ATOM 1433 C CA . VAL A 1 234 ? 22.502 17.736 59.285 1.00 45.45 287 VAL A CA 1
ATOM 1434 C C . VAL A 1 234 ? 23.330 16.542 59.770 1.00 45.24 287 VAL A C 1
ATOM 1435 O O . VAL A 1 234 ? 23.228 15.458 59.202 1.00 45.54 287 VAL A O 1
ATOM 1439 N N . ARG A 1 235 ? 24.057 16.731 60.871 1.00 45.01 288 ARG A N 1
ATOM 1440 C CA . ARG A 1 235 ? 24.892 15.672 61.462 1.00 44.93 288 ARG A CA 1
ATOM 1441 C C . ARG A 1 235 ? 24.107 14.560 62.172 1.00 43.52 288 ARG A C 1
ATOM 1442 O O . ARG A 1 235 ? 24.655 13.500 62.494 1.00 43.66 288 ARG A O 1
ATOM 1450 N N . LYS A 1 236 ? 22.826 14.797 62.397 1.00 42.26 289 LYS A N 1
ATOM 1451 C CA . LYS A 1 236 ? 21.991 13.887 63.169 1.00 40.87 289 LYS A CA 1
ATOM 1452 C C . LYS A 1 236 ? 21.111 12.967 62.309 1.00 39.67 289 LYS A C 1
ATOM 1453 O O . LYS A 1 236 ? 20.538 12.017 62.840 1.00 37.70 289 LYS A O 1
ATOM 1459 N N . VAL A 1 237 ? 21.001 13.264 61.007 1.00 38.52 290 VAL A N 1
ATOM 1460 C CA . VAL A 1 237 ? 20.111 12.518 60.095 1.00 37.93 290 VAL A CA 1
ATOM 1461 C C . VAL A 1 237 ? 20.215 10.963 60.213 1.00 37.74 290 VAL A C 1
ATOM 1462 O O . VAL A 1 237 ? 19.208 10.301 60.490 1.00 37.72 290 VAL A O 1
ATOM 1466 N N . GLN A 1 238 ? 21.414 10.396 60.062 1.00 36.67 291 GLN A N 1
ATOM 1467 C CA . GLN A 1 238 ? 21.601 8.951 60.160 1.00 37.09 291 GLN A CA 1
ATOM 1468 C C . GLN A 1 238 ? 21.163 8.410 61.537 1.00 37.31 291 GLN A C 1
ATOM 1469 O O . GLN A 1 238 ? 20.566 7.332 61.639 1.00 37.27 291 GLN A O 1
ATOM 1475 N N . ALA A 1 239 ? 21.469 9.186 62.574 1.00 37.02 292 ALA A N 1
ATOM 1476 C CA . ALA A 1 239 ? 21.095 8.882 63.951 1.00 37.45 292 ALA A CA 1
ATOM 1477 C C . ALA A 1 239 ? 19.585 8.863 64.121 1.00 37.39 292 ALA A C 1
ATOM 1478 O O . ALA A 1 239 ? 19.038 7.911 64.675 1.00 38.42 292 ALA A O 1
ATOM 1480 N N . ILE A 1 240 ? 18.919 9.921 63.664 1.00 37.77 293 ILE A N 1
ATOM 1481 C CA . ILE A 1 240 ? 17.457 10.020 63.712 1.00 37.47 293 ILE A CA 1
ATOM 1482 C C . ILE A 1 240 ? 16.759 8.930 62.881 1.00 37.27 293 ILE A C 1
ATOM 1483 O O . ILE A 1 240 ? 15.770 8.330 63.339 1.00 37.25 293 ILE A O 1
ATOM 1488 N N . LYS A 1 241 ? 17.263 8.665 61.675 1.00 37.05 294 LYS A N 1
ATOM 1489 C CA . LYS A 1 241 ? 16.719 7.562 60.866 1.00 37.08 294 LYS A CA 1
ATOM 1490 C C . LYS A 1 241 ? 16.843 6.207 61.574 1.00 37.70 294 LYS A C 1
ATOM 1491 O O . LYS A 1 241 ? 15.897 5.403 61.547 1.00 36.84 294 LYS A O 1
ATOM 1497 N N . GLY A 1 242 ? 18.011 5.955 62.182 1.00 38.01 295 GLY A N 1
ATOM 1498 C CA . GLY A 1 242 ? 18.215 4.787 63.052 1.00 38.79 295 GLY A CA 1
ATOM 1499 C C . GLY A 1 242 ? 17.154 4.669 64.144 1.00 39.75 295 GLY A C 1
ATOM 1500 O O . GLY A 1 242 ? 16.542 3.584 64.312 1.00 39.95 295 GLY A O 1
ATOM 1501 N N . ALA A 1 243 ? 16.916 5.770 64.869 1.00 39.10 296 ALA A N 1
ATOM 1502 C CA . ALA A 1 243 ? 15.875 5.821 65.916 1.00 38.71 296 ALA A CA 1
ATOM 1503 C C . ALA A 1 243 ? 14.477 5.571 65.331 1.00 39.18 296 ALA A C 1
ATOM 1504 O O . ALA A 1 243 ? 13.717 4.795 65.901 1.00 39.97 296 ALA A O 1
ATOM 1506 N N . LEU A 1 244 ? 14.164 6.197 64.180 1.00 38.87 297 LEU A N 1
ATOM 1507 C CA . LEU A 1 244 ? 12.924 5.966 63.425 1.00 37.34 297 LEU A CA 1
ATOM 1508 C C . LEU A 1 244 ? 12.765 4.531 62.970 1.00 38.38 297 LEU A C 1
ATOM 1509 O O . LEU A 1 244 ? 11.655 3.942 63.081 1.00 38.81 297 LEU A O 1
ATOM 1514 N N . LEU A 1 245 ? 13.852 3.956 62.445 1.00 37.91 298 LEU A N 1
ATOM 1515 C CA . LEU A 1 245 ? 13.813 2.569 61.982 1.00 38.20 298 LEU A CA 1
ATOM 1516 C C . LEU A 1 245 ? 13.716 1.551 63.100 1.00 38.48 298 LEU A C 1
ATOM 1517 O O . LEU A 1 245 ? 13.218 0.416 62.885 1.00 39.29 298 LEU A O 1
ATOM 1522 N N . GLY A 1 246 ? 14.203 1.915 64.277 1.00 38.57 299 GLY A N 1
ATOM 1523 C CA . GLY A 1 246 ? 14.077 1.042 65.466 1.00 38.84 299 GLY A CA 1
ATOM 1524 C C . GLY A 1 246 ? 12.716 1.121 66.130 1.00 39.40 299 GLY A C 1
ATOM 1525 O O . GLY A 1 246 ? 12.420 0.382 67.080 1.00 39.50 299 GLY A O 1
ATOM 1526 N N . GLY A 1 247 ? 11.892 2.038 65.641 1.00 40.03 300 GLY A N 1
ATOM 1527 C CA . GLY A 1 247 ? 10.551 2.266 66.158 1.00 40.24 300 GLY A CA 1
ATOM 1528 C C . GLY A 1 247 ? 10.475 2.941 67.512 1.00 40.45 300 GLY A C 1
ATOM 1529 O O . GLY A 1 247 ? 9.493 2.760 68.225 1.00 40.40 300 GLY A O 1
ATOM 1530 N N . TYR A 1 248 ? 11.489 3.727 67.874 1.00 41.29 301 TYR A N 1
ATOM 1531 C CA . TYR A 1 248 ? 11.549 4.286 69.221 1.00 41.68 301 TYR A CA 1
ATOM 1532 C C . TYR A 1 248 ? 10.650 5.498 69.389 1.00 42.48 301 TYR A C 1
ATOM 1533 O O . TYR A 1 248 ? 10.167 5.755 70.473 1.00 42.66 301 TYR A O 1
ATOM 1542 N N . LEU A 1 249 ? 10.383 6.205 68.302 1.00 42.48 302 LEU A N 1
ATOM 1543 C CA . LEU A 1 249 ? 9.646 7.450 68.355 1.00 42.46 302 LEU A CA 1
ATOM 1544 C C . LEU A 1 249 ? 8.213 7.316 67.877 1.00 42.91 302 LEU A C 1
ATOM 1545 O O . LEU A 1 249 ? 7.917 6.578 66.932 1.00 44.03 302 LEU A O 1
ATOM 1550 N N . ASP A 1 250 ? 7.328 8.049 68.541 1.00 42.66 303 ASP A N 1
ATOM 1551 C CA . ASP A 1 250 ? 5.945 8.211 68.138 1.00 42.28 303 ASP A CA 1
ATOM 1552 C C . ASP A 1 250 ? 5.666 9.615 67.574 1.00 41.98 303 ASP A C 1
ATOM 1553 O O . ASP A 1 250 ? 4.793 9.790 66.735 1.00 42.24 303 ASP A O 1
ATOM 1558 N N . VAL A 1 251 ? 6.407 10.605 68.060 1.00 41.68 304 VAL A N 1
ATOM 1559 C CA . VAL A 1 251 ? 6.368 11.972 67.571 1.00 39.96 304 VAL A CA 1
ATOM 1560 C C . VAL A 1 251 ? 7.806 12.426 67.386 1.00 39.66 304 VAL A C 1
ATOM 1561 O O . VAL A 1 251 ? 8.669 12.215 68.249 1.00 38.89 304 VAL A O 1
ATOM 1565 N N . LEU A 1 252 ? 8.084 13.029 66.235 1.00 38.51 305 LEU A N 1
ATOM 1566 C CA . LEU A 1 252 ? 9.379 13.658 66.023 1.00 37.91 305 LEU A CA 1
ATOM 1567 C C . LEU A 1 252 ? 9.135 15.089 65.690 1.00 37.31 305 LEU A C 1
ATOM 1568 O O . LEU A 1 252 ? 8.327 15.374 64.820 1.00 37.43 305 LEU A O 1
ATOM 1573 N N . ILE A 1 253 ? 9.808 15.985 66.407 1.00 37.27 306 ILE A N 1
ATOM 1574 C CA . ILE A 1 253 ? 9.853 17.394 66.052 1.00 37.83 306 ILE A CA 1
ATOM 1575 C C . ILE A 1 253 ? 11.264 17.730 65.560 1.00 38.60 306 ILE A C 1
ATOM 1576 O O . ILE A 1 253 ? 12.242 17.463 66.250 1.00 37.43 306 ILE A O 1
ATOM 1581 N N . THR A 1 254 ? 11.350 18.270 64.338 1.00 38.27 307 THR A N 1
ATOM 1582 C CA . THR A 1 254 ? 12.622 18.468 63.687 1.00 37.07 307 THR A CA 1
ATOM 1583 C C . THR A 1 254 ? 12.532 19.630 62.717 1.00 37.19 307 THR A C 1
ATOM 1584 O O . THR A 1 254 ? 11.449 20.118 62.409 1.00 38.11 307 THR A O 1
ATOM 1588 N N . ASP A 1 255 ? 13.663 20.077 62.212 1.00 38.02 308 ASP A N 1
ATOM 1589 C CA . ASP A 1 255 ? 13.672 21.216 61.268 1.00 38.39 308 ASP A CA 1
ATOM 1590 C C . ASP A 1 255 ? 13.489 20.767 59.813 1.00 37.42 308 ASP A C 1
ATOM 1591 O O . ASP A 1 255 ? 13.555 19.567 59.519 1.00 37.53 308 ASP A O 1
ATOM 1596 N N . VAL A 1 256 ? 13.281 21.730 58.906 1.00 37.54 309 VAL A N 1
ATOM 1597 C CA . VAL A 1 256 ? 13.094 21.456 57.475 1.00 37.81 309 VAL A CA 1
ATOM 1598 C C . VAL A 1 256 ? 14.283 20.731 56.828 1.00 37.07 309 VAL A C 1
ATOM 1599 O O . VAL A 1 256 ? 14.103 19.802 56.074 1.00 36.91 309 VAL A O 1
ATOM 1603 N N . GLY A 1 257 ? 15.495 21.191 57.082 1.00 37.65 310 GLY A N 1
ATOM 1604 C CA . GLY A 1 257 ? 16.670 20.616 56.404 1.00 37.26 310 GLY A CA 1
ATOM 1605 C C . GLY A 1 257 ? 16.791 19.161 56.792 1.00 37.15 310 GLY A C 1
ATOM 1606 O O . GLY A 1 257 ? 16.965 18.299 55.923 1.00 38.88 310 GLY A O 1
ATOM 1607 N N . THR A 1 258 ? 16.669 18.888 58.089 1.00 36.01 311 THR A N 1
ATOM 1608 C CA . THR A 1 258 ? 16.720 17.534 58.61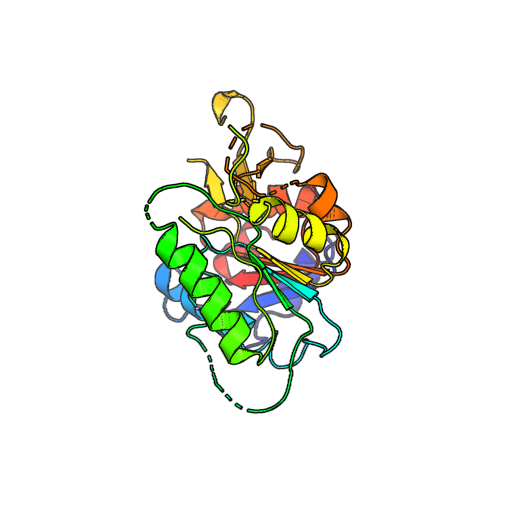2 1.00 36.34 311 THR A CA 1
ATOM 1609 C C . THR A 1 258 ? 15.620 16.676 58.009 1.00 36.10 311 THR A C 1
ATOM 1610 O O . THR A 1 258 ? 15.873 15.560 57.605 1.00 36.01 311 THR A O 1
ATOM 1614 N N . ALA A 1 259 ? 14.404 17.204 57.978 1.00 36.81 312 ALA A N 1
ATOM 1615 C CA . ALA A 1 259 ? 13.258 16.478 57.467 1.00 38.10 312 ALA A CA 1
ATOM 1616 C C . ALA A 1 259 ? 13.475 16.133 56.002 1.00 38.56 312 ALA A C 1
ATOM 1617 O O . ALA A 1 259 ? 13.107 15.049 55.563 1.00 38.68 312 ALA A O 1
ATOM 1619 N N . ARG A 1 260 ? 14.077 17.061 55.256 1.00 39.48 313 ARG A N 1
ATOM 1620 C CA . ARG A 1 260 ? 14.430 16.830 53.851 1.00 40.26 313 ARG A CA 1
ATOM 1621 C C . ARG A 1 260 ? 15.544 15.787 53.693 1.00 39.79 313 ARG A C 1
ATOM 1622 O O . ARG A 1 260 ? 15.462 14.937 52.832 1.00 39.83 313 ARG A O 1
ATOM 1630 N N . GLY A 1 261 ? 16.574 15.840 54.539 1.00 39.42 314 GLY A N 1
ATOM 1631 C CA . GLY A 1 261 ? 17.591 14.786 54.580 1.00 39.45 314 GLY A CA 1
ATOM 1632 C C . GLY A 1 261 ? 17.071 13.366 54.810 1.00 39.80 314 GLY A C 1
ATOM 1633 O O . GLY A 1 261 ? 17.546 12.417 54.164 1.00 39.63 314 GLY A O 1
ATOM 1634 N N . LEU A 1 262 ? 16.111 13.238 55.736 1.00 39.75 315 LEU A N 1
ATOM 1635 C CA . LEU A 1 262 ? 15.378 11.990 56.036 1.00 40.34 315 LEU A CA 1
ATOM 1636 C C . LEU A 1 262 ? 14.402 11.539 54.936 1.00 41.15 315 LEU A C 1
ATOM 1637 O O . LEU A 1 262 ? 14.031 10.377 54.890 1.00 39.37 315 LEU A O 1
ATOM 1642 N N . GLY A 1 263 ? 14.000 12.480 54.074 1.00 42.79 316 GLY A N 1
ATOM 1643 C CA . GLY A 1 263 ? 12.771 12.401 53.270 1.00 44.40 316 GLY A CA 1
ATOM 1644 C C . GLY A 1 263 ? 12.905 11.719 51.927 1.00 45.06 316 GLY A C 1
ATOM 1645 O O . GLY A 1 263 ? 14.005 11.356 51.549 1.00 46.88 316 GLY A O 1
#

Solvent-accessible surface area: 10859 Å² total

Sequence (213 aa):
QGLHLELETRLQKYGIRQVIVVEATEPDDEESIKQAIGSAAAHHYLETSLSAQDHIGISSWSSTIRAVSHHPGKQSAQEVVQLLGGVGGAFEATLLTQRLATLLNCPAFLLPSQRIVEEEVKEVLHRFDSITLAIVGIGELELAERGAVGDICLRYFDAQGKPVVVSGLGKLRSINRVLGLAGGVRKVQAIKGALLGGYLDVLITDVGTARGLG

InterPro domains:
  IPR007324 Sugar-binding domain, putative [PF04198] (62-315)
  IPR007630 RNA polymerase sigma-70 region 4 [PF04545] (15-47)
  IPR037171 NagB/RpiA transferase-like [SSF100950] (63-315)
  IPR051054 Bacterial SorC Transcriptional Regulators [PTHR34294] (4-315)

Secondary structure (DSSP, 8-state):
--TTHHHHHHHH----SEEEEE--SSTT-HHHHHHHHHHHHHHHHHHH--TT-EEEE-TT-HHHH-----------SEEEE--B----HHHHHHHHHHHHHHHTS-EE----------HHHHHHHHTTT--EEEE--EE---TTTT--EEETTEEE-TTS-B--B--HHHHHTSSEEEEE---GGGHHHHHHHHHTT--SEEEEEHHHHHHH-